Protein AF-A0A1V2YC04-F1 (afdb_monomer_lite)

Structure (mmCIF, N/CA/C/O backbone):
data_AF-A0A1V2YC04-F1
#
_entry.id   AF-A0A1V2YC04-F1
#
loop_
_atom_site.group_PDB
_atom_site.id
_atom_site.type_symbol
_atom_site.label_atom_id
_atom_site.label_alt_id
_atom_site.label_comp_id
_atom_site.label_asym_id
_atom_site.label_entity_id
_atom_site.label_seq_id
_atom_site.pdbx_PDB_ins_code
_atom_site.Cartn_x
_atom_site.Cartn_y
_atom_site.Cartn_z
_atom_site.occupancy
_atom_site.B_iso_or_equiv
_atom_site.auth_seq_id
_atom_site.auth_comp_id
_atom_site.auth_asym_id
_atom_site.auth_atom_id
_atom_site.pdbx_PDB_model_num
ATOM 1 N N . MET A 1 1 ? 0.145 -40.965 -1.340 1.00 55.66 1 MET A N 1
ATOM 2 C CA . MET A 1 1 ? -0.036 -39.498 -1.370 1.00 55.66 1 MET A CA 1
ATOM 3 C C . MET A 1 1 ? 1.086 -38.921 -0.520 1.00 55.66 1 MET A C 1
ATOM 5 O O . MET A 1 1 ? 1.312 -39.479 0.546 1.00 55.66 1 MET A O 1
ATOM 9 N N . VAL A 1 2 ? 1.852 -37.941 -1.012 1.00 65.31 2 VAL A N 1
ATOM 10 C CA . VAL A 1 2 ? 2.892 -37.277 -0.198 1.00 65.31 2 VAL A CA 1
ATOM 11 C C . VAL A 1 2 ? 2.203 -36.637 1.008 1.00 65.31 2 VAL A C 1
ATOM 13 O O . VAL A 1 2 ? 1.146 -36.032 0.836 1.00 65.31 2 VAL A O 1
ATOM 16 N N . ASP A 1 3 ? 2.750 -36.817 2.209 1.00 76.38 3 ASP A N 1
ATOM 17 C CA . ASP A 1 3 ? 2.225 -36.156 3.403 1.00 76.38 3 ASP A CA 1
ATOM 18 C C . ASP A 1 3 ? 2.564 -34.665 3.331 1.00 76.38 3 ASP A C 1
ATOM 20 O O . ASP A 1 3 ? 3.720 -34.275 3.484 1.00 76.38 3 ASP A O 1
ATOM 24 N N . LEU A 1 4 ? 1.555 -33.846 3.029 1.00 78.25 4 LEU A N 1
ATOM 25 C CA . LEU A 1 4 ? 1.699 -32.400 2.870 1.00 78.25 4 LEU A CA 1
ATOM 26 C C . LEU A 1 4 ? 1.813 -31.662 4.210 1.00 78.25 4 LEU A C 1
ATOM 28 O O . LEU A 1 4 ? 2.026 -30.456 4.189 1.00 78.25 4 LEU A O 1
ATOM 32 N N . ARG A 1 5 ? 1.652 -32.342 5.360 1.00 80.94 5 ARG A N 1
ATOM 33 C CA . ARG A 1 5 ? 1.523 -31.712 6.691 1.00 80.94 5 ARG A CA 1
ATOM 34 C C . ARG A 1 5 ? 0.398 -30.664 6.776 1.00 80.94 5 ARG A C 1
ATOM 36 O O . ARG A 1 5 ? 0.350 -29.866 7.705 1.00 80.94 5 ARG A O 1
ATOM 43 N N . ILE A 1 6 ? -0.532 -30.686 5.819 1.00 81.81 6 ILE A N 1
ATOM 44 C CA . ILE A 1 6 ? -1.725 -29.841 5.782 1.00 81.81 6 ILE A CA 1
ATOM 45 C C . ILE A 1 6 ? -2.881 -30.628 6.399 1.00 81.81 6 ILE A C 1
ATOM 47 O O . ILE A 1 6 ? -3.166 -31.756 5.988 1.00 81.81 6 ILE A O 1
ATOM 51 N N . ASP A 1 7 ? -3.569 -30.019 7.363 1.00 84.75 7 ASP A N 1
ATOM 52 C CA . ASP A 1 7 ? -4.733 -30.612 8.022 1.00 84.75 7 ASP A CA 1
ATOM 53 C C . ASP A 1 7 ? -5.815 -31.023 6.999 1.00 84.75 7 ASP A C 1
ATOM 55 O O . ASP A 1 7 ? -6.117 -30.303 6.040 1.00 84.75 7 ASP A O 1
ATOM 59 N N . LYS A 1 8 ? -6.442 -32.184 7.231 1.00 86.75 8 LYS A N 1
ATOM 60 C CA . LYS A 1 8 ? -7.523 -32.738 6.402 1.00 86.75 8 LYS A CA 1
ATOM 61 C C . LYS A 1 8 ? -8.682 -31.761 6.199 1.00 86.75 8 LYS A C 1
ATOM 63 O O . LYS A 1 8 ? -9.348 -31.864 5.167 1.00 86.75 8 LYS A O 1
ATOM 68 N N . LYS A 1 9 ? -8.914 -30.810 7.115 1.00 88.62 9 LYS A N 1
ATOM 69 C CA . LYS A 1 9 ? -9.937 -29.762 6.942 1.00 88.62 9 LYS A CA 1
ATOM 70 C C . LYS A 1 9 ? -9.739 -28.920 5.673 1.00 88.62 9 LYS A C 1
ATOM 72 O O . LYS A 1 9 ? -10.716 -28.426 5.124 1.00 88.62 9 LYS A O 1
ATOM 77 N N . TYR A 1 10 ? -8.518 -28.839 5.133 1.00 87.56 10 TYR A N 1
ATOM 78 C CA . TYR A 1 10 ? -8.212 -28.109 3.894 1.00 87.56 10 TYR A CA 1
ATOM 79 C C . TYR A 1 10 ? -8.147 -28.994 2.640 1.00 87.56 10 TYR A C 1
ATOM 81 O O . TYR A 1 10 ? -7.685 -28.556 1.584 1.00 87.56 10 TYR A O 1
ATOM 89 N N . LYS A 1 11 ? -8.635 -30.241 2.708 1.00 86.62 11 LYS A N 1
ATOM 90 C CA . LYS A 1 11 ? -8.624 -31.179 1.571 1.00 86.62 11 LYS A CA 1
ATOM 91 C C . LYS A 1 11 ? -9.295 -30.612 0.314 1.00 86.62 11 LYS A C 1
ATOM 93 O O . LYS A 1 11 ? -8.839 -30.903 -0.792 1.00 86.62 11 LYS A O 1
ATOM 98 N N . ASN A 1 12 ? -10.337 -29.793 0.464 1.00 85.06 12 ASN A N 1
ATOM 99 C CA . ASN A 1 12 ? -11.019 -29.158 -0.669 1.00 85.06 12 ASN A CA 1
ATOM 100 C C . ASN A 1 12 ? -10.080 -28.232 -1.456 1.00 85.06 12 ASN A C 1
ATOM 102 O O . ASN A 1 12 ? -10.024 -28.331 -2.679 1.00 85.06 12 ASN A O 1
ATOM 106 N N . VAL A 1 13 ? -9.275 -27.423 -0.762 1.00 81.00 13 VAL A N 1
ATOM 107 C CA . VAL A 1 13 ? -8.291 -26.509 -1.368 1.00 81.00 13 VAL A CA 1
ATOM 108 C C . VAL A 1 13 ? -7.218 -27.297 -2.121 1.00 81.00 13 VAL A C 1
ATOM 110 O O . VAL A 1 13 ? -6.909 -27.002 -3.272 1.00 81.00 13 VAL A O 1
ATOM 113 N N . ILE A 1 14 ? -6.701 -28.370 -1.512 1.00 87.31 14 ILE A N 1
ATOM 114 C CA . ILE A 1 14 ? -5.711 -29.252 -2.151 1.00 87.31 14 ILE A CA 1
ATOM 115 C C . ILE A 1 14 ? -6.293 -29.896 -3.416 1.00 87.31 14 ILE A C 1
ATOM 117 O O . ILE A 1 14 ? -5.623 -29.961 -4.444 1.00 87.31 14 ILE A O 1
ATOM 121 N N . THR A 1 15 ? -7.550 -30.347 -3.356 1.00 87.19 15 THR A N 1
ATOM 122 C CA . THR A 1 15 ? -8.226 -31.009 -4.482 1.00 87.19 15 THR A CA 1
ATOM 123 C C . THR A 1 15 ? -8.457 -30.039 -5.643 1.00 87.19 15 THR A C 1
ATOM 125 O O . THR A 1 15 ? -8.222 -30.403 -6.793 1.00 87.19 15 THR A O 1
ATOM 128 N N . GLN A 1 16 ? -8.839 -28.790 -5.358 1.00 87.06 16 GLN A N 1
ATOM 129 C CA . GLN A 1 16 ? -8.977 -27.737 -6.375 1.00 87.06 16 GLN A CA 1
ATOM 130 C C . GLN A 1 16 ? -7.650 -27.431 -7.088 1.00 87.06 16 GLN A C 1
ATOM 132 O O . GLN A 1 16 ? -7.645 -27.099 -8.271 1.00 87.06 16 GLN A O 1
ATOM 137 N N . HIS A 1 17 ? -6.519 -27.594 -6.397 1.00 85.56 17 HIS A N 1
ATOM 138 C CA . HIS A 1 17 ? -5.181 -27.339 -6.932 1.00 85.56 17 HIS A CA 1
ATOM 139 C C . HIS A 1 17 ? -4.365 -28.621 -7.161 1.00 85.56 17 HIS A C 1
ATOM 141 O O . HIS A 1 17 ? -3.133 -28.603 -7.113 1.00 85.56 17 HIS A O 1
ATOM 147 N N . ILE A 1 18 ? -5.028 -29.744 -7.456 1.00 84.94 18 ILE A N 1
ATOM 148 C CA . ILE A 1 18 ? -4.365 -31.052 -7.557 1.00 84.94 18 ILE A CA 1
ATOM 149 C C . ILE A 1 18 ? -3.261 -31.093 -8.624 1.00 84.94 18 ILE A C 1
ATOM 151 O O . ILE A 1 18 ? -2.251 -31.761 -8.437 1.00 84.94 18 ILE A O 1
ATOM 155 N N . ASN A 1 19 ? -3.386 -30.314 -9.704 1.00 77.44 19 ASN A N 1
ATOM 156 C CA . ASN A 1 19 ? -2.359 -30.214 -10.748 1.00 77.44 19 ASN A CA 1
ATOM 157 C C . ASN A 1 19 ? -1.044 -29.599 -10.234 1.00 77.44 19 ASN A C 1
ATOM 159 O O . ASN A 1 19 ? 0.038 -29.942 -10.714 1.00 77.44 19 ASN A O 1
ATOM 163 N N . PHE A 1 20 ? -1.120 -28.697 -9.251 1.00 84.81 20 PHE A N 1
ATOM 164 C CA . PHE A 1 20 ? 0.062 -28.158 -8.586 1.00 84.81 20 PHE A CA 1
ATOM 165 C C . PHE A 1 20 ? 0.713 -29.237 -7.712 1.00 84.81 20 PHE A C 1
ATOM 167 O O . PHE A 1 20 ? 1.879 -29.578 -7.921 1.00 84.81 20 PHE A O 1
ATOM 174 N N . PHE A 1 21 ? -0.067 -29.838 -6.807 1.00 84.69 21 PHE A N 1
ATOM 175 C CA . PHE A 1 21 ? 0.402 -30.867 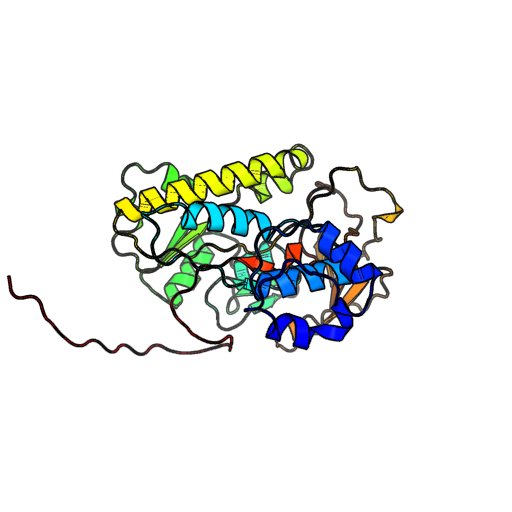-5.869 1.00 84.69 21 PHE A CA 1
ATOM 176 C C . PHE A 1 21 ? 0.676 -32.234 -6.519 1.00 84.69 21 PHE A C 1
ATOM 178 O O . PHE A 1 21 ? 1.183 -33.136 -5.863 1.00 84.69 21 PHE A O 1
ATOM 185 N N . GLY A 1 22 ? 0.370 -32.407 -7.805 1.00 81.75 22 GLY A N 1
ATOM 186 C CA . GLY A 1 22 ? 0.752 -33.576 -8.596 1.00 81.75 22 GLY A CA 1
ATOM 187 C C . GLY A 1 22 ? 2.188 -33.518 -9.129 1.00 81.75 22 GLY A C 1
ATOM 188 O O . GLY A 1 22 ? 2.691 -34.519 -9.632 1.00 81.75 22 GLY A O 1
ATOM 189 N N . THR A 1 23 ? 2.868 -32.369 -9.025 1.00 85.81 23 THR A N 1
ATOM 190 C CA . THR A 1 23 ? 4.219 -32.164 -9.575 1.00 85.81 23 THR A CA 1
ATOM 191 C C . THR A 1 23 ? 5.277 -32.177 -8.467 1.00 85.81 23 THR A C 1
ATOM 193 O O . THR A 1 23 ? 5.282 -31.300 -7.607 1.00 85.81 23 THR A O 1
ATOM 196 N N . LYS A 1 24 ? 6.229 -33.123 -8.509 1.00 86.44 24 LYS A N 1
ATOM 197 C CA . LYS A 1 24 ? 7.249 -33.305 -7.453 1.00 86.44 24 LYS A CA 1
ATOM 198 C C . LYS A 1 24 ? 8.113 -32.057 -7.199 1.00 86.44 24 LYS A C 1
ATOM 200 O O . LYS A 1 24 ? 8.325 -31.714 -6.041 1.00 86.44 24 LYS A O 1
ATOM 205 N N . ASP A 1 25 ? 8.562 -31.371 -8.254 1.00 81.62 25 ASP A N 1
ATOM 206 C CA . ASP A 1 25 ? 9.350 -30.125 -8.152 1.00 81.62 25 ASP A CA 1
ATOM 207 C C . ASP A 1 25 ? 8.577 -29.013 -7.423 1.00 81.62 25 ASP A C 1
ATOM 209 O O . ASP A 1 25 ? 9.092 -28.381 -6.504 1.00 81.62 25 ASP A O 1
ATOM 213 N N . ARG A 1 26 ? 7.295 -28.831 -7.764 1.00 81.31 26 ARG A N 1
ATOM 214 C CA . ARG A 1 26 ? 6.432 -27.827 -7.128 1.00 81.31 26 ARG A CA 1
ATOM 215 C C . ARG A 1 26 ? 6.188 -28.135 -5.656 1.00 81.31 26 ARG A C 1
ATOM 217 O O . ARG A 1 26 ? 6.228 -27.226 -4.840 1.00 81.31 26 ARG A O 1
ATOM 224 N N . ILE A 1 27 ? 5.992 -29.407 -5.307 1.00 87.88 27 ILE A N 1
ATOM 225 C CA . ILE A 1 27 ? 5.858 -29.833 -3.907 1.00 87.88 27 ILE A CA 1
ATOM 226 C C . ILE A 1 27 ? 7.146 -29.553 -3.123 1.00 87.88 27 ILE A C 1
ATOM 228 O O . ILE A 1 27 ? 7.075 -29.048 -2.009 1.00 87.88 27 ILE A O 1
ATOM 232 N N . GLN A 1 28 ? 8.320 -29.848 -3.692 1.00 83.06 28 GLN A N 1
ATOM 233 C CA . GLN A 1 28 ? 9.601 -29.562 -3.037 1.00 83.06 28 GLN A CA 1
ATOM 234 C C . GLN A 1 28 ? 9.785 -28.065 -2.787 1.00 83.06 28 GLN A C 1
ATOM 236 O O . GLN A 1 28 ? 10.110 -27.674 -1.671 1.00 83.06 28 GLN A O 1
ATOM 241 N N . LYS A 1 29 ? 9.509 -27.230 -3.793 1.00 72.69 29 LYS A N 1
ATOM 242 C CA . LYS A 1 29 ? 9.542 -25.769 -3.651 1.00 72.69 29 LYS A CA 1
ATOM 243 C C . LYS A 1 29 ? 8.510 -25.259 -2.646 1.00 72.69 29 LYS A C 1
ATOM 245 O O . LYS A 1 29 ? 8.806 -24.333 -1.910 1.00 72.69 29 LYS A O 1
ATOM 250 N N . PHE A 1 30 ? 7.331 -25.877 -2.583 1.00 79.38 30 PHE A N 1
ATOM 251 C CA . PHE A 1 30 ? 6.288 -25.521 -1.618 1.00 79.38 30 PHE A CA 1
ATOM 252 C C . PHE A 1 30 ? 6.714 -25.845 -0.185 1.00 79.38 30 PHE A C 1
ATOM 254 O O . PHE A 1 30 ? 6.512 -25.032 0.707 1.00 79.38 30 PHE A O 1
ATOM 261 N N . PHE A 1 31 ? 7.357 -26.994 0.043 1.00 82.19 31 PHE A N 1
ATOM 262 C CA . PHE A 1 31 ? 7.936 -27.312 1.351 1.00 82.19 31 PHE A CA 1
ATOM 263 C C . PHE A 1 31 ? 9.113 -26.412 1.718 1.00 82.19 31 PHE A C 1
ATOM 265 O O . PHE A 1 31 ? 9.274 -26.095 2.890 1.00 82.19 31 PHE A O 1
ATOM 272 N N . ALA A 1 32 ? 9.900 -25.970 0.734 1.00 75.75 32 ALA A N 1
ATOM 273 C CA . ALA A 1 32 ? 10.983 -25.013 0.947 1.00 75.75 32 ALA A CA 1
ATOM 274 C C . ALA A 1 32 ? 10.490 -23.614 1.368 1.00 75.75 32 ALA A C 1
ATOM 276 O O . ALA A 1 32 ? 11.311 -22.779 1.726 1.00 75.75 32 ALA A O 1
ATOM 277 N N . LEU A 1 33 ? 9.173 -23.355 1.340 1.00 62.72 33 LEU A N 1
ATOM 278 C CA . LEU A 1 33 ? 8.581 -22.156 1.942 1.00 62.72 33 LEU A CA 1
ATOM 279 C C . LEU A 1 33 ? 8.452 -22.248 3.471 1.00 62.72 33 LEU A C 1
ATOM 281 O O . LEU A 1 33 ? 8.088 -21.253 4.084 1.00 62.72 33 LEU A O 1
ATOM 285 N N . GLU A 1 34 ? 8.682 -23.427 4.064 1.00 68.69 34 GLU A N 1
ATOM 286 C CA . GLU A 1 34 ? 8.678 -23.656 5.519 1.00 68.69 34 GLU A CA 1
ATOM 287 C C . GLU A 1 34 ? 7.397 -23.167 6.229 1.00 68.69 34 GLU A C 1
ATOM 289 O O . GLU A 1 34 ? 7.425 -22.697 7.359 1.00 68.69 34 GLU A O 1
ATOM 294 N N . ILE A 1 35 ? 6.237 -23.299 5.572 1.00 66.50 35 ILE A N 1
ATOM 295 C CA . ILE A 1 35 ? 4.941 -22.911 6.150 1.00 66.50 35 ILE A CA 1
ATOM 296 C C . ILE A 1 35 ? 4.593 -23.834 7.328 1.00 66.50 35 ILE A C 1
ATOM 298 O O . ILE A 1 35 ? 4.326 -25.023 7.135 1.00 66.50 35 ILE A O 1
ATOM 302 N N . GLU A 1 36 ? 4.537 -23.276 8.538 1.00 58.59 36 GLU A N 1
ATOM 303 C CA . GLU A 1 36 ? 4.256 -24.032 9.769 1.00 58.59 36 GLU A CA 1
ATOM 304 C C . GLU A 1 36 ? 2.754 -24.124 10.104 1.00 58.59 36 GLU A C 1
ATOM 306 O O . GLU A 1 36 ? 2.297 -25.111 10.690 1.00 58.59 36 GLU A O 1
ATOM 311 N N . HIS A 1 37 ? 1.952 -23.130 9.697 1.00 67.69 37 HIS A N 1
ATOM 312 C CA . HIS A 1 37 ? 0.541 -23.005 10.088 1.00 67.69 37 HIS A CA 1
ATOM 313 C C . HIS A 1 37 ? -0.401 -22.801 8.902 1.00 67.69 37 HIS A C 1
ATOM 315 O O . HIS A 1 37 ? -0.638 -21.689 8.445 1.00 67.69 37 HIS A O 1
ATOM 321 N N . PHE A 1 38 ? -1.010 -23.882 8.418 1.00 72.50 38 PHE A N 1
ATOM 322 C CA . PHE A 1 38 ? -1.870 -23.816 7.239 1.00 72.50 38 PHE A CA 1
ATOM 323 C C . PHE A 1 38 ? -3.283 -23.284 7.515 1.00 72.50 38 PHE A C 1
ATOM 325 O O . PHE A 1 38 ? -3.991 -23.733 8.422 1.00 72.50 38 PHE A O 1
ATOM 332 N N . TYR A 1 39 ? -3.736 -22.421 6.609 1.00 74.50 39 TYR A N 1
ATOM 333 C CA . TYR A 1 39 ? -5.140 -22.112 6.349 1.00 74.50 39 TYR A CA 1
ATOM 334 C C . TYR A 1 39 ? -5.370 -21.886 4.855 1.00 74.50 39 TYR A C 1
ATOM 336 O O . TYR A 1 39 ? -4.417 -21.782 4.084 1.00 74.50 39 TYR A O 1
ATOM 344 N N . GLU A 1 40 ? -6.633 -21.864 4.426 1.00 71.94 40 GLU A N 1
ATOM 345 C CA . GLU A 1 40 ? -7.002 -21.919 3.006 1.00 71.94 40 GLU A CA 1
ATOM 346 C C . GLU A 1 40 ? -6.270 -20.881 2.143 1.00 71.94 40 GLU A C 1
ATOM 348 O O . GLU A 1 40 ? -5.680 -21.242 1.122 1.00 71.94 40 GLU A O 1
ATOM 353 N N . ASN A 1 41 ? -6.253 -19.616 2.565 1.00 61.47 41 ASN A N 1
ATOM 354 C CA . ASN A 1 41 ? -5.587 -18.565 1.800 1.00 61.47 41 ASN A CA 1
ATOM 355 C C . ASN A 1 41 ? -4.064 -18.726 1.814 1.00 61.47 41 ASN A C 1
ATOM 357 O O . ASN A 1 41 ? -3.450 -18.583 0.763 1.00 61.47 41 ASN A O 1
ATOM 361 N N . LEU A 1 42 ? -3.450 -19.116 2.936 1.00 64.81 42 LEU A N 1
ATOM 362 C CA . LEU A 1 42 ? -2.002 -19.338 2.984 1.00 64.81 42 LEU A CA 1
ATOM 363 C C . LEU A 1 42 ? -1.553 -20.511 2.101 1.00 64.81 42 LEU A C 1
ATOM 365 O O . LEU A 1 42 ? -0.502 -20.436 1.472 1.00 64.81 42 LEU A O 1
ATOM 369 N N . ILE A 1 43 ? -2.365 -21.565 1.973 1.00 74.31 43 ILE A N 1
ATOM 370 C CA . ILE A 1 43 ? -2.089 -22.662 1.031 1.00 74.31 43 ILE A CA 1
ATOM 371 C C . ILE A 1 43 ? -2.080 -22.128 -0.406 1.00 74.31 43 ILE A C 1
ATOM 373 O O . ILE A 1 43 ? -1.153 -22.412 -1.163 1.00 74.31 43 ILE A O 1
ATOM 377 N N . LYS A 1 44 ? -3.082 -21.323 -0.783 1.00 74.56 44 LYS A N 1
ATOM 378 C CA . LYS A 1 44 ? -3.155 -20.697 -2.114 1.00 74.56 44 LYS A CA 1
ATOM 379 C C . LYS A 1 44 ? -1.977 -19.752 -2.354 1.00 74.56 44 LYS A C 1
ATOM 381 O O . LYS A 1 44 ? -1.403 -19.769 -3.439 1.00 74.56 44 LYS A O 1
ATOM 386 N N . ILE A 1 45 ? -1.576 -18.988 -1.342 1.00 58.09 45 ILE A N 1
ATOM 387 C CA . ILE A 1 45 ? -0.415 -18.096 -1.404 1.00 58.09 45 ILE A CA 1
ATOM 388 C C . ILE A 1 45 ? 0.864 -18.899 -1.608 1.00 58.09 45 ILE A C 1
ATOM 390 O O . ILE A 1 45 ? 1.589 -18.610 -2.549 1.00 58.09 45 ILE A O 1
ATOM 394 N N . GLY A 1 46 ? 1.103 -19.960 -0.833 1.00 60.47 46 GLY A N 1
ATOM 395 C CA . GLY A 1 46 ? 2.277 -20.813 -1.022 1.00 60.47 46 GLY A CA 1
ATOM 396 C C . GLY A 1 46 ? 2.326 -21.459 -2.413 1.00 60.47 46 GLY A C 1
ATOM 397 O O . GLY A 1 46 ? 3.383 -21.516 -3.039 1.00 60.47 46 GLY A O 1
ATOM 398 N N . ILE A 1 47 ? 1.175 -21.886 -2.951 1.00 71.56 47 ILE A N 1
ATOM 399 C CA . ILE A 1 47 ? 1.066 -22.420 -4.319 1.00 71.56 47 ILE A CA 1
ATOM 400 C C . ILE A 1 47 ? 1.518 -21.359 -5.321 1.00 71.56 47 ILE A C 1
ATOM 402 O O . ILE A 1 47 ? 2.343 -21.621 -6.197 1.00 71.56 47 ILE A O 1
ATOM 406 N N . MET A 1 48 ? 0.986 -20.150 -5.171 1.00 57.78 48 MET A N 1
ATOM 407 C CA . MET A 1 48 ? 1.283 -19.031 -6.047 1.00 57.78 48 MET A CA 1
ATOM 408 C C . MET A 1 48 ? 2.746 -18.572 -5.909 1.00 57.78 48 MET A C 1
ATOM 410 O O . MET A 1 48 ? 3.385 -18.330 -6.930 1.00 57.78 48 MET A O 1
ATOM 414 N N . SER A 1 49 ? 3.324 -18.556 -4.704 1.00 52.19 49 SER A N 1
ATOM 415 C CA . SER A 1 49 ? 4.742 -18.249 -4.454 1.00 52.19 49 SER A CA 1
ATOM 416 C C . SER A 1 49 ? 5.674 -19.203 -5.201 1.00 52.19 49 SER A C 1
ATOM 418 O O . SER A 1 49 ? 6.629 -18.772 -5.847 1.00 52.19 49 SER A O 1
ATOM 420 N N . VAL A 1 50 ? 5.356 -20.500 -5.213 1.00 59.12 50 VAL A N 1
ATOM 421 C CA . VAL A 1 50 ? 6.116 -21.496 -5.981 1.00 59.12 50 VAL A CA 1
ATOM 422 C C . VAL A 1 50 ? 5.955 -21.311 -7.486 1.00 59.12 50 VAL A C 1
ATOM 424 O O . VAL A 1 50 ? 6.938 -21.417 -8.218 1.00 59.12 50 VAL A O 1
ATOM 427 N N . ILE A 1 51 ? 4.735 -21.049 -7.967 1.00 59.56 51 ILE A N 1
ATOM 428 C CA . ILE A 1 51 ? 4.476 -20.815 -9.399 1.00 59.56 51 ILE A CA 1
ATOM 429 C C . ILE A 1 51 ? 5.252 -19.591 -9.888 1.00 59.56 51 ILE A C 1
ATOM 431 O O . ILE A 1 51 ? 5.832 -19.622 -10.972 1.00 59.56 51 ILE A O 1
ATOM 435 N N . CYS A 1 52 ? 5.286 -18.538 -9.079 1.00 46.41 52 CYS A N 1
ATOM 436 C CA . CYS A 1 52 ? 5.943 -17.280 -9.400 1.00 46.41 52 CYS A CA 1
ATOM 437 C C . CYS A 1 52 ? 7.449 -17.275 -9.062 1.00 46.41 52 CYS A C 1
ATOM 439 O O . CYS A 1 52 ? 8.116 -16.276 -9.321 1.00 46.41 52 CYS A O 1
ATOM 441 N N . ASN A 1 53 ? 7.990 -18.376 -8.520 1.00 50.16 53 ASN A N 1
ATOM 442 C CA . ASN A 1 53 ? 9.386 -18.530 -8.094 1.00 50.16 53 ASN A CA 1
ATOM 443 C C . ASN A 1 53 ? 9.860 -17.419 -7.137 1.00 50.16 53 ASN A C 1
ATOM 445 O O . ASN A 1 53 ? 10.916 -16.816 -7.327 1.00 50.16 53 ASN A O 1
ATOM 449 N N . VAL A 1 54 ? 9.049 -17.129 -6.122 1.00 43.12 54 VAL A N 1
ATOM 450 C CA . VAL A 1 54 ? 9.273 -16.030 -5.181 1.00 43.12 54 VAL A CA 1
ATOM 451 C C . VAL A 1 54 ? 9.285 -16.538 -3.740 1.00 43.12 54 VAL A C 1
ATOM 453 O O . VAL A 1 54 ? 8.377 -17.252 -3.326 1.00 43.12 54 VAL A O 1
ATOM 456 N N . ALA A 1 55 ? 10.305 -16.132 -2.979 1.00 42.66 55 ALA A N 1
ATOM 457 C CA . ALA A 1 55 ? 10.612 -16.623 -1.633 1.00 42.66 55 ALA A CA 1
ATOM 458 C C . ALA A 1 55 ? 10.318 -15.591 -0.520 1.00 42.66 55 ALA A C 1
ATOM 460 O O . ALA A 1 55 ? 11.136 -15.436 0.372 1.00 42.66 55 ALA A O 1
ATOM 461 N N . ASN A 1 56 ? 9.145 -14.940 -0.562 1.00 38.06 56 ASN A N 1
ATOM 462 C CA . ASN A 1 56 ? 8.517 -14.161 0.536 1.00 38.06 56 ASN A CA 1
ATOM 463 C C . ASN A 1 56 ? 8.814 -12.652 0.692 1.00 38.06 56 ASN A C 1
ATOM 465 O O . ASN A 1 56 ? 9.696 -12.114 0.031 1.00 38.06 56 ASN A O 1
ATOM 469 N N . THR A 1 57 ? 7.986 -12.038 1.563 1.00 41.47 57 THR A N 1
ATOM 470 C CA . THR A 1 57 ? 7.961 -10.692 2.193 1.00 41.47 57 THR A CA 1
ATOM 471 C C . THR A 1 57 ? 6.971 -9.650 1.671 1.00 41.47 57 THR A C 1
ATOM 473 O O . THR A 1 57 ? 7.312 -8.848 0.820 1.00 41.47 57 THR A O 1
ATOM 476 N N . SER A 1 58 ? 5.767 -9.634 2.252 1.00 46.19 58 SER A N 1
ATOM 477 C CA . SER A 1 58 ? 4.926 -8.473 2.650 1.00 46.19 58 SER A CA 1
ATOM 478 C C . SER A 1 58 ? 3.697 -8.956 3.421 1.00 46.19 58 SER A C 1
ATOM 480 O O . SER A 1 58 ? 3.246 -8.328 4.377 1.00 46.19 58 SER A O 1
ATOM 482 N N . PHE A 1 59 ? 3.222 -10.147 3.062 1.00 58.69 59 PHE A N 1
ATOM 483 C CA . PHE A 1 59 ? 2.222 -10.900 3.804 1.00 58.69 59 PHE A CA 1
ATOM 484 C C . PHE A 1 59 ? 2.670 -11.216 5.241 1.00 58.69 59 PHE A C 1
ATOM 486 O O . PHE A 1 59 ? 1.857 -11.254 6.156 1.00 58.69 59 PHE A O 1
ATOM 493 N N . GLU A 1 60 ? 3.975 -11.392 5.442 1.00 63.66 60 GLU A N 1
ATOM 494 C CA . GLU A 1 60 ? 4.638 -11.811 6.675 1.00 63.66 60 GLU A CA 1
ATOM 495 C C . GLU A 1 60 ? 4.601 -10.725 7.746 1.00 63.66 60 GLU A C 1
ATOM 497 O O . GLU A 1 60 ? 4.407 -11.045 8.911 1.00 63.66 60 GLU A O 1
ATOM 502 N N . VAL A 1 61 ? 4.728 -9.444 7.376 1.00 72.25 61 VAL A N 1
ATOM 503 C CA . VAL A 1 61 ? 4.630 -8.340 8.350 1.00 72.25 61 VAL A CA 1
ATOM 504 C C . VAL A 1 61 ? 3.214 -8.282 8.920 1.00 72.25 61 VAL A C 1
ATOM 506 O O . VAL A 1 61 ? 3.026 -8.207 10.133 1.00 72.25 61 VAL A O 1
ATOM 509 N N . GLY A 1 62 ? 2.213 -8.388 8.039 1.00 73.31 62 GLY A N 1
ATOM 510 C CA . GLY A 1 62 ? 0.818 -8.513 8.448 1.00 73.31 62 GLY A CA 1
ATOM 511 C C . GLY A 1 62 ? 0.578 -9.776 9.277 1.00 73.31 62 GLY A C 1
ATOM 512 O O . GLY A 1 62 ? -0.072 -9.696 10.314 1.00 73.31 62 GLY A O 1
ATOM 513 N N . MET A 1 63 ? 1.131 -10.920 8.858 1.00 74.00 63 MET A N 1
ATOM 514 C CA . MET A 1 63 ? 0.985 -12.203 9.554 1.00 74.00 63 MET A CA 1
ATOM 515 C C . MET A 1 63 ? 1.572 -12.158 10.961 1.00 74.00 63 MET A C 1
ATOM 517 O O . MET A 1 63 ? 0.913 -12.572 11.904 1.00 74.00 63 MET A O 1
ATOM 521 N N . ALA A 1 64 ? 2.767 -11.595 11.121 1.00 74.88 64 ALA A N 1
ATOM 522 C CA . ALA A 1 64 ? 3.419 -11.466 12.416 1.00 74.88 64 ALA A CA 1
ATOM 523 C C . ALA A 1 64 ? 2.610 -10.569 13.365 1.00 74.88 64 ALA A C 1
ATOM 525 O O . ALA A 1 64 ? 2.409 -10.918 14.528 1.00 74.88 64 ALA A O 1
ATOM 526 N N . LEU A 1 65 ? 2.074 -9.443 12.870 1.00 78.69 65 LEU A N 1
ATOM 527 C CA . LEU A 1 65 ? 1.147 -8.622 13.654 1.00 78.69 65 LEU A CA 1
ATOM 528 C C . LEU A 1 65 ? -0.130 -9.399 14.009 1.00 78.69 65 LEU A C 1
ATOM 530 O O . LEU A 1 65 ? -0.615 -9.303 15.132 1.00 78.69 65 LEU A O 1
ATOM 534 N N . PHE A 1 66 ? -0.674 -10.174 13.074 1.00 80.25 66 PHE A N 1
ATOM 535 C CA . PHE A 1 66 ? -1.868 -10.985 13.292 1.00 80.25 66 PHE A CA 1
ATOM 536 C C . PHE A 1 66 ? -1.660 -12.085 14.335 1.00 80.25 66 PHE A C 1
ATOM 538 O O . PHE A 1 66 ? -2.498 -12.242 15.218 1.00 80.25 66 PHE A O 1
ATOM 545 N N . GLU A 1 67 ? -0.551 -12.818 14.277 1.00 79.44 67 GLU A N 1
ATOM 546 C CA . GLU A 1 67 ? -0.171 -13.817 15.280 1.00 79.44 67 GLU A CA 1
ATOM 547 C C . GLU A 1 67 ? 0.014 -13.169 16.654 1.00 79.44 67 GLU A C 1
ATOM 549 O O . GLU A 1 67 ? -0.500 -13.676 17.653 1.00 79.44 67 GLU A O 1
ATOM 554 N N . MET A 1 68 ? 0.662 -12.000 16.698 1.00 80.94 68 MET A N 1
ATOM 555 C CA . MET A 1 68 ? 0.822 -11.217 17.922 1.00 80.94 68 MET A CA 1
ATOM 556 C C . MET A 1 68 ? -0.527 -10.781 18.513 1.00 80.94 68 MET A C 1
ATOM 558 O O . MET A 1 68 ? -0.713 -10.848 19.727 1.00 80.94 68 MET A O 1
ATOM 562 N N . LEU A 1 69 ? -1.474 -10.352 17.672 1.00 82.38 69 LEU A N 1
ATOM 563 C CA . LEU A 1 69 ? -2.825 -9.973 18.093 1.00 82.38 69 LEU A CA 1
ATOM 564 C C . LEU A 1 69 ? -3.648 -11.190 18.527 1.00 82.38 69 LEU A C 1
ATOM 566 O O . LEU A 1 69 ? -4.314 -11.122 19.551 1.00 82.38 69 LEU A O 1
ATOM 570 N N . GLN A 1 70 ? -3.593 -12.308 17.801 1.00 82.25 70 GLN A N 1
ATOM 571 C CA . GLN A 1 70 ? -4.294 -13.539 18.182 1.00 82.25 70 GLN A CA 1
ATOM 572 C C . GLN A 1 70 ? -3.813 -14.104 19.521 1.00 82.25 70 GLN A C 1
ATOM 574 O O . GLN A 1 70 ? -4.606 -14.685 20.259 1.00 82.25 70 GLN A O 1
ATOM 579 N N . ALA A 1 71 ? -2.523 -13.958 19.827 1.00 82.75 71 ALA A N 1
ATOM 580 C CA . ALA A 1 71 ? -1.951 -14.403 21.092 1.00 82.75 71 ALA A CA 1
ATOM 581 C C . ALA A 1 71 ? -2.328 -13.498 22.283 1.00 82.75 71 ALA A C 1
ATOM 583 O O . ALA A 1 71 ? -2.157 -13.903 23.433 1.00 82.75 71 ALA A O 1
ATOM 584 N N . ASP A 1 72 ? -2.827 -12.282 22.041 1.00 84.25 72 ASP A N 1
ATOM 585 C CA . ASP A 1 72 ? -3.263 -11.367 23.093 1.00 84.25 72 ASP A CA 1
ATOM 586 C C . ASP A 1 72 ? -4.721 -11.645 23.483 1.00 84.25 72 ASP A C 1
ATOM 588 O O . ASP A 1 72 ? -5.652 -11.347 22.740 1.00 84.25 72 ASP A O 1
ATOM 592 N N . GLU A 1 73 ? -4.942 -12.148 24.699 1.00 85.06 73 GLU A N 1
ATOM 593 C CA . GLU A 1 73 ? -6.277 -12.472 25.230 1.00 85.06 73 GLU A CA 1
ATOM 594 C C . GLU A 1 73 ? -7.257 -11.281 25.245 1.00 85.06 73 GLU A C 1
ATOM 596 O O . GLU A 1 73 ? -8.477 -11.466 25.329 1.00 85.06 73 GLU A O 1
ATOM 601 N N . LYS A 1 74 ? -6.753 -10.039 25.184 1.00 82.44 74 LYS A N 1
ATOM 602 C CA . LYS A 1 74 ? -7.586 -8.829 25.108 1.00 82.44 74 LYS A CA 1
ATOM 603 C C . LYS A 1 74 ? -8.087 -8.551 23.693 1.00 82.44 74 LYS A C 1
ATOM 605 O O . LYS A 1 74 ? -9.085 -7.844 23.542 1.00 82.44 74 LYS A O 1
ATOM 610 N N . CYS A 1 75 ? -7.422 -9.087 22.676 1.00 80.81 75 CYS A N 1
ATOM 611 C CA . CYS A 1 75 ? -7.808 -8.964 21.281 1.00 80.81 75 CYS A CA 1
ATOM 612 C C . CYS A 1 75 ? -8.794 -10.083 20.937 1.00 80.81 75 CYS A C 1
ATOM 614 O O . CYS A 1 75 ? -8.435 -11.224 20.660 1.00 80.81 75 CYS A O 1
ATOM 616 N N . LYS A 1 76 ? -10.083 -9.749 20.985 1.00 77.38 76 LYS A N 1
ATOM 617 C CA . LYS A 1 76 ? -11.158 -10.674 20.620 1.00 77.38 76 LYS A CA 1
ATOM 618 C C . LYS A 1 76 ? -11.437 -10.575 19.123 1.00 77.38 76 LYS A C 1
ATOM 620 O O . LYS A 1 76 ? -11.457 -9.476 18.586 1.00 77.38 76 LYS A O 1
ATOM 625 N N . GLU A 1 77 ? -11.723 -11.713 18.492 1.00 76.56 77 GLU A N 1
ATOM 626 C CA . GLU A 1 77 ? -12.159 -11.798 17.086 1.00 76.56 77 GLU A CA 1
ATOM 627 C C . GLU A 1 77 ? -11.157 -11.241 16.056 1.00 76.56 77 GLU A C 1
ATOM 629 O O . GLU A 1 77 ? -11.537 -10.512 15.144 1.00 76.56 77 GLU A O 1
ATOM 634 N N . VAL A 1 78 ? -9.880 -11.610 16.173 1.00 71.69 78 VAL A N 1
ATOM 635 C CA . VAL A 1 78 ? -8.849 -11.218 15.201 1.00 71.69 78 VAL A CA 1
ATOM 636 C C . VAL A 1 78 ? -9.011 -12.025 13.907 1.00 71.69 78 VAL A C 1
ATOM 638 O O . VAL A 1 78 ? -8.945 -13.255 13.938 1.00 71.69 78 VAL A O 1
ATOM 641 N N . ASN A 1 79 ? -9.190 -11.350 12.766 1.00 67.44 79 ASN A N 1
ATOM 642 C CA . ASN A 1 79 ? -9.292 -11.985 11.447 1.00 67.44 79 ASN A CA 1
ATOM 643 C C . ASN A 1 79 ? -8.167 -11.531 10.507 1.00 67.44 79 ASN A C 1
ATOM 645 O O . ASN A 1 79 ? -7.570 -10.476 10.696 1.00 67.44 79 ASN A O 1
ATOM 649 N N . PHE A 1 80 ? -7.899 -12.338 9.475 1.00 65.62 80 PHE A N 1
ATOM 650 C CA . PHE A 1 80 ? -6.862 -12.051 8.477 1.00 65.62 80 PHE A CA 1
ATOM 651 C C . PHE A 1 80 ? -7.303 -12.365 7.035 1.00 65.62 80 PHE A C 1
ATOM 653 O O . PHE A 1 80 ? -6.754 -13.264 6.384 1.00 65.62 80 PHE A O 1
ATOM 660 N N . PRO A 1 81 ? -8.346 -11.698 6.509 1.00 60.12 81 PRO A N 1
ATOM 661 C CA . PRO A 1 81 ? -8.634 -11.741 5.084 1.00 60.12 81 PRO A CA 1
ATOM 662 C C . PRO A 1 81 ? -7.476 -11.174 4.249 1.00 60.12 81 PRO A C 1
ATOM 664 O O . PRO A 1 81 ? -6.791 -10.221 4.621 1.00 60.12 81 PRO A O 1
ATOM 667 N N . SER A 1 82 ? -7.274 -11.772 3.077 1.00 60.50 82 SER A N 1
ATOM 668 C CA . SER A 1 82 ? -6.330 -11.280 2.076 1.00 60.50 82 SER A CA 1
ATOM 669 C C . SER A 1 82 ? -7.007 -10.256 1.172 1.00 60.50 82 SER A C 1
ATOM 671 O O . SER A 1 82 ? -8.066 -10.546 0.611 1.00 60.50 82 SER A O 1
ATOM 673 N N . MET A 1 83 ? -6.353 -9.124 0.940 1.00 61.62 83 MET A N 1
ATOM 674 C CA . MET A 1 83 ? -6.738 -8.152 -0.078 1.00 61.62 83 MET A CA 1
ATOM 675 C C . MET A 1 83 ? -5.667 -8.034 -1.161 1.00 61.62 83 MET A C 1
ATOM 677 O O . MET A 1 83 ? -4.512 -8.413 -0.973 1.00 61.62 83 MET A O 1
ATOM 681 N N . GLN A 1 84 ? -6.061 -7.477 -2.303 1.00 67.75 84 GLN A N 1
ATOM 682 C CA . GLN A 1 84 ? -5.181 -7.242 -3.440 1.00 67.75 84 GLN A CA 1
ATOM 683 C C . GLN A 1 84 ? -4.959 -5.737 -3.641 1.00 67.75 84 GLN A C 1
ATOM 685 O O . GLN A 1 84 ? -5.923 -4.982 -3.781 1.00 67.75 84 GLN A O 1
ATOM 690 N N . SER A 1 85 ? -3.700 -5.306 -3.713 1.00 74.56 85 SER A N 1
ATOM 691 C CA . SER A 1 85 ? -3.323 -3.936 -4.062 1.00 74.56 85 SER A CA 1
ATOM 692 C C . SER A 1 85 ? -3.604 -3.625 -5.538 1.00 74.56 85 SER A C 1
ATOM 694 O O . SER A 1 85 ? -3.767 -4.512 -6.387 1.00 74.56 85 SER A O 1
ATOM 696 N N . MET A 1 86 ? -3.687 -2.334 -5.867 1.00 80.75 86 MET A N 1
ATOM 697 C CA . MET A 1 86 ? -3.787 -1.899 -7.261 1.00 80.75 86 MET A CA 1
ATOM 698 C C . MET A 1 86 ? -2.429 -1.970 -7.959 1.00 80.75 86 MET A C 1
ATOM 700 O O . MET A 1 86 ? -1.395 -1.741 -7.343 1.00 80.75 86 MET A O 1
ATOM 704 N N . LEU A 1 87 ? -2.444 -2.228 -9.268 1.00 86.69 87 LEU A N 1
ATOM 705 C CA . LEU A 1 87 ? -1.248 -2.177 -10.107 1.00 86.69 87 LEU A CA 1
ATOM 706 C C . LEU A 1 87 ? -1.108 -0.813 -10.805 1.00 86.69 87 LEU A C 1
ATOM 708 O O . LEU A 1 87 ? -2.114 -0.277 -11.262 1.00 86.69 87 LEU A O 1
ATOM 712 N N . PRO A 1 88 ? 0.110 -0.265 -10.947 1.00 94.56 88 PRO A N 1
ATOM 713 C CA . PRO A 1 88 ? 1.320 -0.691 -10.243 1.00 94.56 88 PRO A CA 1
ATOM 714 C C . PRO A 1 88 ? 1.173 -0.519 -8.724 1.00 94.56 88 PRO A C 1
ATOM 716 O O . PRO A 1 88 ? 0.581 0.466 -8.276 1.00 94.56 88 PRO A O 1
ATOM 719 N N . SER A 1 89 ? 1.744 -1.449 -7.952 1.00 88.75 89 SER A N 1
ATOM 720 C CA . SER A 1 89 ? 1.727 -1.502 -6.473 1.00 88.75 89 SER A CA 1
ATOM 721 C C . SER A 1 89 ? 2.609 -0.411 -5.845 1.00 88.75 89 SER A C 1
ATOM 723 O O . SER A 1 89 ? 3.583 -0.636 -5.132 1.00 88.75 89 SER A O 1
ATOM 725 N N . SER A 1 90 ? 2.329 0.825 -6.230 1.00 91.25 90 SER A N 1
ATOM 726 C CA . SER A 1 90 ? 3.080 2.015 -5.865 1.00 91.25 90 SER A CA 1
ATOM 727 C C . SER A 1 90 ? 2.353 2.774 -4.771 1.00 91.25 90 SER A C 1
ATOM 729 O O . SER A 1 90 ? 1.128 2.871 -4.814 1.00 91.25 90 SER A O 1
ATOM 731 N N . THR A 1 91 ? 3.097 3.399 -3.864 1.00 88.19 91 THR A N 1
ATOM 732 C CA . THR A 1 91 ? 2.565 4.174 -2.735 1.00 88.19 91 THR A CA 1
ATOM 733 C C . THR A 1 91 ? 1.495 5.167 -3.174 1.00 88.19 91 THR A C 1
ATOM 735 O O . THR A 1 91 ? 0.385 5.220 -2.649 1.00 88.19 91 THR A O 1
ATOM 738 N N . ARG A 1 92 ? 1.784 5.941 -4.230 1.00 89.56 92 ARG A N 1
ATOM 739 C CA . ARG A 1 92 ? 0.861 6.964 -4.740 1.00 89.56 92 ARG A CA 1
ATOM 740 C C . ARG A 1 92 ? -0.475 6.366 -5.180 1.00 89.56 92 ARG A C 1
ATOM 742 O O . ARG A 1 92 ? -1.524 6.927 -4.853 1.00 89.56 92 ARG A O 1
ATOM 749 N N . LEU A 1 93 ? -0.442 5.264 -5.932 1.00 88.75 93 LEU A N 1
ATOM 750 C CA . LEU A 1 93 ? -1.660 4.631 -6.419 1.00 88.75 93 LEU A CA 1
ATOM 751 C C . LEU A 1 93 ? -2.368 3.855 -5.307 1.00 88.75 93 LEU A C 1
ATOM 753 O O . LEU A 1 93 ? -3.575 4.011 -5.163 1.00 88.75 93 LEU A O 1
ATOM 757 N N . GLY A 1 94 ? -1.636 3.079 -4.511 1.00 85.69 94 GLY A N 1
ATOM 758 C CA . GLY A 1 94 ? -2.174 2.294 -3.405 1.00 85.69 94 GLY A CA 1
ATOM 759 C C . GLY A 1 94 ? -2.855 3.175 -2.355 1.00 85.69 94 GLY A C 1
ATOM 760 O O . GLY A 1 94 ? -4.031 2.969 -2.068 1.00 85.69 94 GLY A O 1
ATOM 761 N N . MET A 1 95 ? -2.204 4.249 -1.887 1.00 84.69 95 MET A N 1
ATOM 762 C CA . MET A 1 95 ? -2.832 5.196 -0.951 1.00 84.69 95 MET A CA 1
ATOM 763 C C . MET A 1 95 ? -4.100 5.830 -1.533 1.00 84.69 95 MET A C 1
ATOM 765 O O . MET A 1 95 ? -5.073 6.031 -0.813 1.00 84.69 95 MET A O 1
ATOM 769 N N . SER A 1 96 ? -4.107 6.142 -2.833 1.00 85.12 96 SER A N 1
ATOM 770 C CA . SER A 1 96 ? -5.291 6.683 -3.516 1.00 85.12 96 SER A CA 1
ATOM 771 C C . SER A 1 96 ? -6.399 5.635 -3.663 1.00 85.12 96 SER A C 1
ATOM 773 O O . SER A 1 96 ? -7.582 5.960 -3.575 1.00 85.12 96 SER A O 1
ATOM 775 N N . ALA A 1 97 ? -6.023 4.376 -3.887 1.00 81.19 97 ALA A N 1
ATOM 776 C CA . ALA A 1 97 ? -6.932 3.254 -4.051 1.00 81.19 97 ALA A CA 1
ATOM 777 C C . ALA A 1 97 ? -7.676 2.911 -2.761 1.00 81.19 97 ALA A C 1
ATOM 779 O O . ALA A 1 97 ? -8.844 2.531 -2.859 1.00 81.19 97 ALA A O 1
ATOM 780 N N . SER A 1 98 ? -7.014 3.087 -1.613 1.00 80.00 98 SER A N 1
ATOM 781 C CA . SER A 1 98 ? -7.542 2.840 -0.266 1.00 80.00 98 SER A CA 1
ATOM 782 C C . SER A 1 98 ? -8.492 3.926 0.245 1.00 80.00 98 SER A C 1
ATOM 784 O O . SER A 1 98 ? -9.107 3.753 1.293 1.00 80.00 98 SER A O 1
ATOM 786 N N . LEU A 1 99 ? -8.629 5.054 -0.459 1.00 82.38 99 LEU A N 1
ATOM 787 C CA . LEU A 1 99 ? -9.635 6.060 -0.119 1.00 82.38 99 LEU A CA 1
ATOM 788 C C . LEU A 1 99 ? -11.026 5.616 -0.601 1.00 82.38 99 LEU A C 1
ATOM 790 O O . LEU A 1 99 ? -11.137 5.042 -1.689 1.00 82.38 99 LEU A O 1
ATOM 794 N N . PRO A 1 100 ? -12.101 5.941 0.142 1.00 78.81 100 PRO A N 1
ATOM 795 C CA . PRO A 1 100 ? -13.459 5.760 -0.352 1.00 78.81 100 PRO A CA 1
ATOM 796 C C . PRO A 1 100 ? -13.652 6.636 -1.589 1.00 78.81 100 PRO A C 1
ATOM 798 O O . PRO A 1 100 ? -13.283 7.812 -1.592 1.00 78.81 100 PRO A O 1
ATOM 801 N N . ARG A 1 101 ? -14.166 6.048 -2.668 1.00 82.69 101 ARG A N 1
ATOM 802 C CA . ARG A 1 101 ? -14.162 6.695 -3.980 1.00 82.69 101 ARG A CA 1
ATOM 803 C C . ARG A 1 101 ? -15.172 6.097 -4.931 1.00 82.69 101 ARG A C 1
ATOM 805 O O . ARG A 1 101 ? -15.464 4.902 -4.864 1.00 82.69 101 ARG A O 1
ATOM 812 N N . THR A 1 102 ? -15.593 6.906 -5.900 1.00 79.38 102 THR A N 1
ATOM 813 C CA . THR A 1 102 ? -16.374 6.420 -7.035 1.00 79.38 102 THR A CA 1
ATOM 814 C C . THR A 1 102 ? -15.516 5.950 -8.195 1.00 79.38 102 THR A C 1
ATOM 816 O O . THR A 1 102 ? -15.726 4.876 -8.760 1.00 79.38 102 THR A O 1
ATOM 819 N N . ARG A 1 103 ? -14.500 6.737 -8.522 1.00 82.44 103 ARG A N 1
ATOM 820 C CA . ARG A 1 103 ? -13.576 6.460 -9.615 1.00 82.44 103 ARG A CA 1
ATOM 821 C C . ARG A 1 103 ? -12.146 6.772 -9.209 1.00 82.44 103 ARG A C 1
ATOM 823 O O . ARG A 1 103 ? -11.886 7.634 -8.370 1.00 82.44 103 ARG A O 1
ATOM 830 N N . ILE A 1 104 ? -11.228 6.042 -9.825 1.00 86.19 104 ILE A N 1
ATOM 831 C CA . ILE A 1 104 ? -9.795 6.296 -9.753 1.00 86.19 104 ILE A CA 1
ATOM 832 C C . ILE A 1 104 ? -9.264 6.390 -11.173 1.00 86.19 104 ILE A C 1
ATOM 834 O O . ILE A 1 104 ? -9.622 5.581 -12.028 1.00 86.19 104 ILE A O 1
ATOM 838 N N . GLU A 1 105 ? -8.480 7.424 -11.427 1.00 95.00 105 GLU A N 1
ATOM 839 C CA . GLU A 1 105 ? -8.030 7.792 -12.764 1.00 95.00 105 GLU A CA 1
ATOM 840 C C . GLU A 1 105 ? -6.589 8.298 -12.698 1.00 95.00 105 GLU A C 1
ATOM 842 O O . GLU A 1 105 ? -6.023 8.497 -11.620 1.00 95.00 105 GLU A O 1
ATOM 847 N N . MET A 1 106 ? -5.992 8.535 -13.860 1.00 95.25 106 MET A N 1
ATOM 848 C CA . MET A 1 106 ? -4.695 9.183 -13.980 1.00 95.25 106 MET A CA 1
ATOM 849 C C . MET A 1 106 ? -4.796 10.274 -15.046 1.00 95.25 106 MET A C 1
ATOM 851 O O . MET A 1 106 ? -5.353 10.028 -16.112 1.00 95.25 106 MET A O 1
ATOM 855 N N . ASN A 1 107 ? -4.295 11.479 -14.784 1.00 95.12 107 ASN A N 1
ATOM 856 C CA . ASN A 1 107 ? -4.294 12.555 -15.784 1.00 95.12 107 ASN A CA 1
ATOM 857 C C . ASN A 1 107 ? -3.108 12.426 -16.762 1.00 95.12 107 ASN A C 1
ATOM 859 O O . ASN A 1 107 ? -2.287 11.518 -16.625 1.00 95.12 107 ASN A O 1
ATOM 863 N N . GLU A 1 108 ? -3.015 13.324 -17.742 1.00 92.81 108 GLU A N 1
ATOM 864 C CA . GLU A 1 108 ? -1.938 13.358 -18.752 1.00 92.81 108 GLU A CA 1
ATOM 865 C C . GLU A 1 108 ? -0.539 13.541 -18.127 1.00 92.81 108 GLU A C 1
ATOM 867 O O . GLU A 1 108 ? 0.446 13.012 -18.628 1.00 92.81 108 GLU A O 1
ATOM 872 N N . GLU A 1 109 ? -0.451 14.184 -16.958 1.00 93.75 109 GLU A N 1
ATOM 873 C CA . GLU A 1 109 ? 0.788 14.340 -16.176 1.00 93.75 109 GLU A CA 1
ATOM 874 C C . GLU A 1 109 ? 1.131 13.108 -15.310 1.00 93.75 109 GLU A C 1
ATOM 876 O O . GLU A 1 109 ? 1.989 13.168 -14.427 1.00 93.75 109 GLU A O 1
ATOM 881 N N . PHE A 1 110 ? 0.443 11.983 -15.520 1.00 93.81 110 PHE A N 1
ATOM 882 C CA . PHE A 1 110 ? 0.558 10.748 -14.739 1.00 93.81 110 PHE A CA 1
ATOM 883 C C . PHE A 1 110 ? 0.267 10.898 -13.234 1.00 93.81 110 PHE A C 1
ATOM 885 O O . PHE A 1 110 ? 0.751 10.127 -12.395 1.00 93.81 110 PHE A O 1
ATOM 892 N N . LYS A 1 111 ? -0.547 11.885 -12.859 1.00 94.69 111 LYS A N 1
ATOM 893 C CA . LYS A 1 111 ? -0.998 12.079 -11.480 1.00 94.69 111 LYS A CA 1
ATOM 894 C C . LYS A 1 111 ? -2.297 11.325 -11.241 1.00 94.69 111 LYS A C 1
ATOM 896 O O . LYS A 1 111 ? -3.235 11.413 -12.032 1.00 94.69 111 LYS A O 1
ATOM 901 N N . THR A 1 112 ? -2.346 10.580 -10.140 1.00 92.88 112 THR A N 1
ATOM 902 C CA . THR A 1 112 ? -3.523 9.807 -9.733 1.00 92.88 112 THR A CA 1
ATOM 903 C C . THR A 1 112 ? -4.618 10.733 -9.214 1.00 92.88 112 THR A C 1
ATOM 905 O O . THR A 1 112 ? -4.376 11.568 -8.341 1.00 92.88 112 THR A O 1
ATOM 908 N N . LEU A 1 113 ? -5.831 10.552 -9.728 1.00 95.62 113 LEU A N 1
ATOM 909 C CA . LEU A 1 113 ? -7.020 11.290 -9.335 1.00 95.62 113 LEU A CA 1
ATOM 910 C C . LEU A 1 113 ? -8.007 10.355 -8.641 1.00 95.62 113 LEU A C 1
ATOM 912 O O . LEU A 1 113 ? -8.313 9.274 -9.141 1.00 95.62 113 LEU A O 1
ATOM 916 N N . VAL A 1 114 ? -8.552 10.813 -7.520 1.00 87.44 114 VAL A N 1
ATOM 917 C CA . VAL A 1 114 ? -9.667 10.185 -6.812 1.00 87.44 114 VAL A CA 1
ATOM 918 C C . VAL A 1 114 ? -10.864 11.110 -6.943 1.00 87.44 114 VAL A C 1
ATOM 920 O O . VAL A 1 114 ? -10.820 12.263 -6.503 1.00 87.44 114 VAL A O 1
ATOM 923 N N . ASP A 1 115 ? -11.902 10.623 -7.621 1.00 87.38 115 ASP A N 1
ATOM 924 C CA . ASP A 1 115 ? -13.099 11.398 -7.965 1.00 87.38 115 ASP A CA 1
ATOM 925 C C . ASP A 1 115 ? -12.782 12.738 -8.657 1.00 87.38 115 ASP A C 1
ATOM 927 O O . ASP A 1 115 ? -13.410 13.770 -8.415 1.00 87.38 115 ASP A O 1
ATOM 931 N N . GLY A 1 116 ? -11.790 12.714 -9.556 1.00 94.62 116 GLY A N 1
ATOM 932 C CA . GLY A 1 116 ? -11.369 13.859 -10.370 1.00 94.62 116 GLY A CA 1
ATOM 933 C C . GLY A 1 116 ? -10.409 14.838 -9.688 1.00 94.62 116 GLY A C 1
ATOM 934 O O . GLY A 1 116 ? -10.113 15.878 -10.269 1.00 94.62 116 GLY A O 1
ATOM 935 N N . LYS A 1 117 ? -9.916 14.543 -8.477 1.00 95.38 117 LYS A N 1
ATOM 936 C CA . LYS A 1 117 ? -8.955 15.396 -7.755 1.00 95.38 117 LYS A CA 1
ATOM 937 C C . LYS A 1 117 ? -7.744 14.608 -7.271 1.00 95.38 117 LYS A C 1
ATOM 939 O O . LYS A 1 117 ? -7.875 13.465 -6.845 1.00 95.38 117 LYS A O 1
ATOM 944 N N . GLU A 1 118 ? -6.576 15.237 -7.279 1.00 95.56 118 GLU A N 1
ATOM 945 C CA . GLU A 1 118 ? -5.366 14.671 -6.676 1.00 95.56 118 GLU A CA 1
ATOM 946 C C . GLU A 1 118 ? -5.471 14.609 -5.146 1.00 95.56 118 GLU A C 1
ATOM 948 O O . GLU A 1 118 ? -5.974 15.545 -4.523 1.00 95.56 118 GLU A O 1
ATOM 953 N N . ARG A 1 119 ? -4.959 13.527 -4.540 1.00 89.88 119 ARG A N 1
ATOM 954 C CA . ARG A 1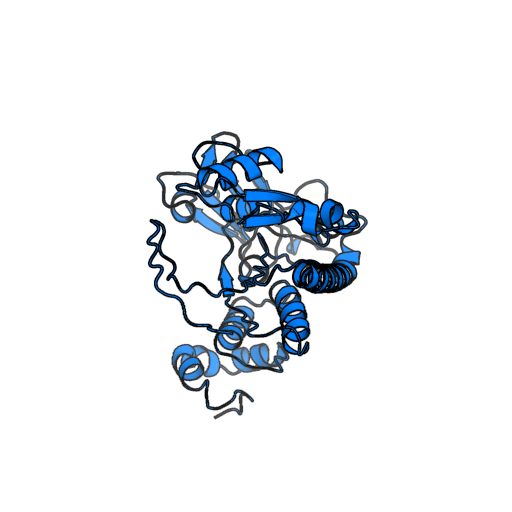 119 ? -5.011 13.263 -3.085 1.00 89.88 119 ARG A CA 1
ATOM 955 C C . ARG A 1 119 ? -3.634 12.949 -2.496 1.00 89.88 119 ARG A C 1
ATOM 957 O O . ARG A 1 119 ? -3.408 11.915 -1.862 1.00 89.88 119 ARG A O 1
ATOM 964 N N . HIS A 1 120 ? -2.680 13.831 -2.770 1.00 88.25 120 HIS A N 1
ATOM 965 C CA . HIS A 1 120 ? -1.266 13.600 -2.475 1.00 88.25 120 HIS A CA 1
ATOM 966 C C . HIS A 1 120 ? -0.857 13.942 -1.033 1.00 88.25 120 HIS A C 1
ATOM 968 O O . HIS A 1 120 ? 0.215 13.522 -0.605 1.00 88.25 120 HIS A O 1
ATOM 974 N N . ASP A 1 121 ? -1.694 14.647 -0.270 1.00 93.12 121 ASP A N 1
ATOM 975 C CA . ASP A 1 121 ? -1.390 15.057 1.103 1.00 93.12 121 ASP A CA 1
ATOM 976 C C . ASP A 1 121 ? -2.483 14.647 2.107 1.00 93.12 121 ASP A C 1
ATOM 978 O O . ASP A 1 121 ? -3.566 14.182 1.750 1.00 93.12 121 ASP A O 1
ATOM 982 N N . LEU A 1 122 ? -2.191 14.804 3.399 1.00 93.56 122 LEU A N 1
ATOM 983 C CA . LEU A 1 122 ? -3.105 14.413 4.474 1.00 93.56 122 LEU A CA 1
ATOM 984 C C . LEU A 1 122 ? -4.430 15.195 4.429 1.00 93.56 122 LEU A C 1
ATOM 986 O O . LEU A 1 122 ? -5.494 14.627 4.674 1.00 93.56 122 LEU A O 1
ATOM 990 N N . LYS A 1 123 ? -4.372 16.487 4.083 1.00 96.81 123 LYS A N 1
ATOM 991 C CA . LYS A 1 123 ? -5.536 17.380 4.041 1.00 96.81 123 LYS A CA 1
ATOM 992 C C . LYS A 1 123 ? -6.502 16.974 2.930 1.00 96.81 123 LYS A C 1
ATOM 994 O O . LYS A 1 123 ? -7.686 16.776 3.183 1.00 96.81 123 LYS A O 1
ATOM 999 N N . SER A 1 124 ? -5.994 16.801 1.717 1.00 95.50 124 SER A N 1
ATOM 1000 C CA . SER A 1 124 ? -6.764 16.371 0.552 1.00 95.50 124 SER A CA 1
ATOM 1001 C C . SER A 1 124 ? -7.359 14.976 0.749 1.00 95.50 124 SER A C 1
ATOM 1003 O O . SER A 1 124 ? -8.479 14.743 0.297 1.00 95.50 124 SER A O 1
ATOM 1005 N N . ARG A 1 125 ? -6.676 14.066 1.459 1.00 91.50 125 ARG A N 1
ATOM 1006 C CA . ARG A 1 125 ? -7.231 12.759 1.859 1.00 91.50 125 ARG A CA 1
ATOM 1007 C C . ARG A 1 125 ? -8.387 12.909 2.845 1.00 91.50 125 ARG A C 1
ATOM 1009 O O . ARG A 1 125 ? -9.440 12.319 2.624 1.00 91.50 125 ARG A O 1
ATOM 1016 N N . GLU A 1 126 ? -8.234 13.737 3.881 1.00 94.94 126 GLU A N 1
ATOM 1017 C CA . GLU A 1 126 ? -9.315 14.025 4.837 1.00 94.94 126 GLU A CA 1
ATOM 1018 C C . GLU A 1 126 ? -10.559 14.598 4.151 1.00 94.94 126 GLU A C 1
ATOM 1020 O O . GLU A 1 126 ? -11.675 14.219 4.494 1.00 94.94 126 GLU A O 1
ATOM 1025 N N . GLU A 1 127 ? -10.383 15.471 3.155 1.00 95.81 127 GLU A N 1
ATOM 1026 C CA . GLU A 1 127 ? -11.498 16.013 2.376 1.00 95.81 127 GLU A CA 1
ATOM 1027 C C . GLU A 1 127 ? -12.337 14.906 1.719 1.00 95.81 127 GLU A C 1
ATOM 1029 O O . GLU A 1 127 ? -13.560 14.980 1.781 1.00 95.81 127 GLU A O 1
ATOM 1034 N N . VAL A 1 128 ? -11.714 13.868 1.139 1.00 87.69 128 VAL A N 1
ATOM 1035 C CA . VAL A 1 128 ? -12.427 12.721 0.526 1.00 87.69 128 VAL A CA 1
ATOM 1036 C C . VAL A 1 128 ? -13.121 11.860 1.569 1.00 87.69 128 VAL A C 1
ATOM 1038 O O . VAL A 1 128 ? -14.247 11.410 1.362 1.00 87.69 128 VAL A O 1
ATOM 1041 N N . LEU A 1 129 ? -12.475 11.632 2.711 1.00 85.19 129 LEU A N 1
ATOM 1042 C CA . LEU A 1 129 ? -13.111 10.900 3.803 1.00 85.19 129 LEU A CA 1
ATOM 1043 C C . LEU A 1 129 ? -14.373 11.641 4.265 1.00 85.19 129 LEU A C 1
ATOM 1045 O O . LEU A 1 129 ? -15.434 11.036 4.400 1.00 85.19 129 LEU A O 1
ATOM 1049 N N . LYS A 1 130 ? -14.290 12.971 4.388 1.00 90.06 130 LYS A N 1
ATOM 1050 C CA . LYS A 1 130 ? -15.400 13.839 4.798 1.00 90.06 130 LYS A CA 1
ATOM 1051 C C . LYS A 1 130 ? -16.549 13.930 3.798 1.00 90.06 130 LYS A C 1
ATOM 1053 O O . LYS A 1 130 ? -17.664 14.235 4.223 1.00 90.06 130 LYS A O 1
ATOM 1058 N N . THR A 1 131 ? -16.331 13.646 2.510 1.00 86.38 131 THR A N 1
ATOM 1059 C CA . THR A 1 131 ? -17.449 13.549 1.553 1.00 86.38 131 THR A CA 1
ATOM 1060 C C . THR A 1 131 ? -18.297 12.301 1.773 1.00 86.38 131 THR A C 1
ATOM 1062 O O . THR A 1 131 ? -19.486 12.331 1.476 1.00 86.38 131 THR A O 1
ATOM 1065 N N . HIS A 1 132 ? -17.710 11.225 2.305 1.00 82.88 132 HIS A N 1
ATOM 1066 C CA . HIS A 1 132 ? -18.400 9.958 2.567 1.00 82.88 132 HIS A CA 1
ATOM 1067 C C . HIS A 1 132 ? -18.909 9.867 4.011 1.00 82.88 132 HIS A C 1
ATOM 1069 O O . HIS A 1 132 ? -20.010 9.378 4.257 1.00 82.88 132 HIS A O 1
ATOM 1075 N N . ASN A 1 133 ? -18.137 10.386 4.967 1.00 82.69 133 ASN A N 1
ATOM 1076 C CA . ASN A 1 133 ? -18.529 10.521 6.361 1.00 82.69 133 ASN A CA 1
ATOM 1077 C C . ASN A 1 133 ? -17.945 11.817 6.948 1.00 82.69 133 ASN A C 1
ATOM 1079 O O . ASN A 1 133 ? -16.737 11.924 7.153 1.00 82.69 133 ASN A O 1
ATOM 1083 N N . LYS A 1 134 ? -18.811 12.789 7.269 1.00 91.88 134 LYS A N 1
ATOM 1084 C CA . LYS A 1 134 ? -18.420 14.110 7.804 1.00 91.88 134 LYS A CA 1
ATOM 1085 C C . LYS A 1 134 ? -17.593 14.027 9.093 1.00 91.88 134 LYS A C 1
ATOM 1087 O O . LYS A 1 134 ? -16.766 14.907 9.327 1.00 91.88 134 LYS A O 1
ATOM 1092 N N . ASN A 1 135 ? -17.785 12.971 9.879 1.00 87.12 135 ASN A N 1
ATOM 1093 C CA . ASN A 1 135 ? -17.079 12.688 11.126 1.00 87.12 135 ASN A CA 1
ATOM 1094 C C . ASN A 1 135 ? -15.824 11.833 10.868 1.00 87.12 135 ASN A C 1
ATOM 1096 O O . ASN A 1 135 ? -15.531 10.905 11.620 1.00 87.12 135 ASN A O 1
ATOM 1100 N N . SER A 1 136 ? -15.105 12.117 9.776 1.00 85.69 136 SER A N 1
ATOM 1101 C CA . SER A 1 136 ? -13.849 11.444 9.445 1.00 85.69 136 SER A CA 1
ATOM 1102 C C . SER A 1 136 ? -12.627 12.321 9.679 1.00 85.69 136 SER A C 1
ATOM 1104 O O . SER A 1 136 ? -12.646 13.526 9.405 1.00 85.69 136 SER A O 1
ATOM 1106 N N . LYS A 1 137 ? -11.521 11.687 10.069 1.00 89.94 137 LYS A N 1
ATOM 1107 C CA . LYS A 1 137 ? -10.219 12.328 10.271 1.00 89.94 137 LYS A CA 1
ATOM 1108 C C . LYS A 1 137 ? -9.116 11.578 9.529 1.00 89.94 137 LYS A C 1
ATOM 1110 O O . LYS A 1 137 ? -9.068 10.354 9.587 1.00 89.94 137 LYS A O 1
ATOM 1115 N N . ALA A 1 138 ? -8.202 12.307 8.889 1.00 90.44 138 ALA A N 1
ATOM 1116 C CA . ALA A 1 138 ? -6.907 11.766 8.481 1.00 90.44 138 ALA A CA 1
ATOM 1117 C C . ALA A 1 138 ? -5.829 12.298 9.435 1.00 90.44 138 ALA A C 1
ATOM 1119 O O . ALA A 1 138 ? -5.801 13.495 9.729 1.00 90.44 138 ALA A O 1
ATOM 1120 N N . ILE A 1 139 ? -4.956 11.428 9.938 1.00 93.44 139 ILE A N 1
ATOM 1121 C CA . ILE A 1 139 ? -3.912 11.804 10.901 1.00 93.44 139 ILE A CA 1
ATOM 1122 C C . ILE A 1 139 ? -2.631 10.990 10.694 1.00 93.44 139 ILE A C 1
ATOM 1124 O O . ILE A 1 139 ? -2.692 9.841 10.252 1.00 93.44 139 ILE A O 1
ATOM 1128 N N . ARG A 1 140 ? -1.458 11.558 10.997 1.00 94.56 140 ARG A N 1
ATOM 1129 C CA . ARG A 1 140 ? -0.219 10.771 11.053 1.00 94.56 140 ARG A CA 1
ATOM 1130 C C . ARG A 1 140 ? -0.157 9.947 12.332 1.00 94.56 140 ARG A C 1
ATOM 1132 O O . ARG A 1 140 ? -0.599 10.384 13.393 1.00 94.56 140 ARG A O 1
ATOM 1139 N N . PHE A 1 141 ? 0.442 8.769 12.237 1.00 93.69 141 PHE A N 1
ATOM 1140 C CA . PHE A 1 141 ? 0.655 7.891 13.379 1.00 93.69 141 PHE A CA 1
ATOM 1141 C C . PHE A 1 141 ? 1.419 8.593 14.514 1.00 93.69 141 PHE A C 1
ATOM 1143 O O . PHE A 1 141 ? 0.988 8.559 15.667 1.00 93.69 141 PHE A O 1
ATOM 1150 N N . ASP A 1 142 ? 2.489 9.320 14.183 1.00 92.50 142 ASP A N 1
ATOM 1151 C CA . ASP A 1 142 ? 3.327 10.019 15.165 1.00 92.50 142 ASP A CA 1
ATOM 1152 C C . ASP A 1 142 ? 2.613 11.156 15.904 1.00 92.50 142 ASP A C 1
ATOM 1154 O O . ASP A 1 142 ? 2.888 11.419 17.080 1.00 92.50 142 ASP A O 1
ATOM 1158 N N . GLU A 1 143 ? 1.639 11.806 15.263 1.00 91.81 143 GLU A N 1
ATOM 1159 C CA . GLU A 1 143 ? 0.793 12.801 15.931 1.00 91.81 143 GLU A CA 1
ATOM 1160 C C . GLU A 1 143 ? -0.036 12.140 17.043 1.00 91.81 143 GLU A C 1
ATOM 1162 O O . GLU A 1 143 ? -0.145 12.664 18.149 1.00 91.81 143 GLU A O 1
ATOM 1167 N N . VAL A 1 144 ? -0.566 10.940 16.796 1.00 91.12 144 VAL A N 1
ATOM 1168 C CA . VAL A 1 144 ? -1.318 10.176 17.804 1.00 91.12 144 VAL A CA 1
ATOM 1169 C C . VAL A 1 144 ? -0.383 9.636 18.883 1.00 91.12 144 VAL A C 1
ATOM 1171 O O . VAL A 1 144 ? -0.715 9.663 20.070 1.00 91.12 144 VAL A O 1
ATOM 1174 N N . LYS A 1 145 ? 0.806 9.169 18.486 1.00 90.44 145 LYS A N 1
ATOM 1175 C CA . LYS A 1 145 ? 1.837 8.648 19.390 1.00 90.44 145 LYS A CA 1
ATOM 1176 C C . LYS A 1 145 ? 2.282 9.709 20.402 1.00 90.44 145 LYS A C 1
ATOM 1178 O O . LYS A 1 145 ? 2.423 9.393 21.583 1.00 90.44 145 LYS A O 1
ATOM 1183 N N . SER A 1 146 ? 2.439 10.958 19.969 1.00 91.44 146 SER A N 1
ATOM 1184 C CA . SER A 1 146 ? 2.937 12.068 20.796 1.00 91.44 146 SER A CA 1
ATOM 1185 C C . SER A 1 146 ? 1.886 12.726 21.703 1.00 91.44 146 SER A C 1
ATOM 1187 O O . SER A 1 146 ? 2.240 13.304 22.731 1.00 91.44 146 SER A O 1
ATOM 1189 N N . ILE A 1 147 ? 0.591 12.634 21.387 1.00 89.19 147 ILE A N 1
ATOM 1190 C CA . ILE A 1 147 ? -0.479 13.233 22.204 1.00 89.19 147 ILE A CA 1
ATOM 1191 C C . ILE A 1 147 ? -0.754 12.379 23.440 1.00 89.19 147 ILE A C 1
ATOM 1193 O O . ILE A 1 147 ? -1.107 11.223 23.291 1.00 89.19 147 ILE A O 1
ATOM 1197 N N . ASN A 1 148 ? -0.709 12.937 24.657 1.00 86.69 148 ASN A N 1
ATOM 1198 C CA . ASN A 1 148 ? -0.964 12.178 25.897 1.00 86.69 148 ASN A CA 1
ATOM 1199 C C . ASN A 1 148 ? -2.361 11.528 25.952 1.00 86.69 148 ASN A C 1
ATOM 1201 O O . ASN A 1 148 ? -2.484 10.337 26.239 1.00 86.69 148 ASN A O 1
ATOM 1205 N N . ASP A 1 149 ? -3.411 12.298 25.652 1.00 88.44 149 ASP A N 1
ATOM 1206 C CA . ASP A 1 149 ? -4.807 11.855 25.742 1.00 88.44 149 ASP A CA 1
ATOM 1207 C C . ASP A 1 149 ? -5.392 11.583 24.352 1.00 88.44 149 ASP A C 1
ATOM 1209 O O . ASP A 1 149 ? -6.006 12.459 23.736 1.00 88.44 149 ASP A O 1
ATOM 1213 N N . ALA A 1 150 ? -5.199 10.355 23.859 1.00 83.31 150 ALA A N 1
ATOM 1214 C CA . ALA A 1 150 ? -5.645 9.933 22.530 1.00 83.31 150 ALA A CA 1
ATOM 1215 C C . ALA A 1 150 ? -7.157 10.131 22.315 1.00 83.31 150 ALA A C 1
ATOM 1217 O O . ALA A 1 150 ? -7.573 10.410 21.193 1.00 83.31 150 ALA A O 1
ATOM 1218 N N . ARG A 1 151 ? -7.974 10.109 23.385 1.00 85.25 151 ARG A N 1
ATOM 1219 C CA . ARG A 1 151 ? -9.427 10.375 23.333 1.00 85.25 151 ARG A CA 1
ATOM 1220 C C . ARG A 1 151 ? -9.759 11.705 22.661 1.00 85.25 151 ARG A C 1
ATOM 1222 O O . ARG A 1 151 ? -10.799 11.811 22.023 1.00 85.25 151 ARG A O 1
ATOM 1229 N N . LYS A 1 152 ? -8.883 12.711 22.760 1.00 88.19 152 LYS A N 1
ATOM 1230 C CA . LYS A 1 152 ? -9.084 14.018 22.112 1.00 88.19 152 LYS A CA 1
ATOM 1231 C C . LYS A 1 152 ? -9.107 13.932 20.587 1.00 88.19 152 LYS A C 1
ATOM 1233 O O . LYS A 1 152 ? -9.775 14.744 19.960 1.00 88.19 152 LYS A O 1
ATOM 1238 N N . ILE A 1 153 ? -8.396 12.965 20.011 1.00 82.94 153 ILE A N 1
ATOM 1239 C CA . ILE A 1 153 ? -8.312 12.752 18.561 1.00 82.94 153 ILE A CA 1
ATOM 1240 C C . ILE A 1 153 ? -9.566 12.033 18.060 1.00 82.94 153 ILE A C 1
ATOM 1242 O O . ILE A 1 153 ? -10.107 12.380 17.016 1.00 82.94 153 ILE A O 1
ATOM 1246 N N . ILE A 1 154 ? -10.026 11.043 18.822 1.00 83.56 154 ILE A N 1
ATOM 1247 C CA . ILE A 1 154 ? -11.131 10.145 18.450 1.00 83.56 154 ILE A CA 1
ATOM 1248 C C . ILE A 1 154 ? -12.503 10.730 18.800 1.00 83.56 154 ILE A C 1
ATOM 1250 O O . ILE A 1 154 ? -13.509 10.337 18.220 1.00 83.56 154 ILE A O 1
ATOM 1254 N N . LYS A 1 155 ? -12.578 11.681 19.742 1.00 87.19 155 LYS A N 1
ATOM 1255 C CA . LYS A 1 155 ? -13.848 12.276 20.175 1.00 87.19 155 LYS A CA 1
ATOM 1256 C C . LYS A 1 155 ? -14.588 12.908 18.992 1.00 87.19 155 LYS A C 1
ATOM 1258 O O . LYS A 1 155 ? -14.093 13.836 18.355 1.00 87.19 155 LYS A O 1
ATOM 1263 N N . GLY A 1 156 ? -15.809 12.432 18.752 1.00 86.88 156 GLY A N 1
ATOM 1264 C CA . GLY A 1 156 ? -16.667 12.911 17.666 1.00 86.88 156 GLY A CA 1
ATOM 1265 C C . GLY A 1 156 ? -16.231 12.458 16.270 1.00 86.88 156 GLY A C 1
ATOM 1266 O O . GLY A 1 156 ? -16.796 12.944 15.297 1.00 86.88 156 GLY A O 1
ATOM 1267 N N . GLN A 1 157 ? -15.242 11.563 16.163 1.00 85.94 157 GLN A N 1
ATOM 1268 C CA . GLN A 1 157 ? -14.877 10.912 14.909 1.00 85.94 157 GLN A CA 1
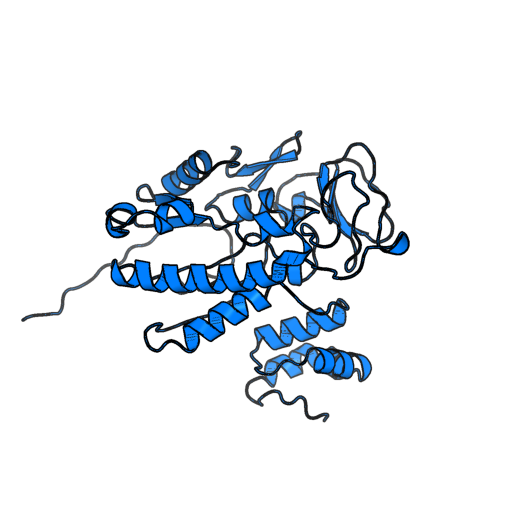ATOM 1269 C C . GLN A 1 157 ? -15.503 9.516 14.860 1.00 85.94 157 GLN A C 1
ATOM 1271 O O . GLN A 1 157 ? -15.414 8.756 15.820 1.00 85.94 157 GLN A O 1
ATOM 1276 N N . GLU A 1 158 ? -16.116 9.182 13.732 1.00 83.88 158 GLU A N 1
ATOM 1277 C CA . GLU A 1 158 ? -16.626 7.843 13.424 1.00 83.88 158 GLU A CA 1
ATOM 1278 C C . GLU A 1 158 ? -15.588 7.022 12.649 1.00 83.88 158 GLU A C 1
ATOM 1280 O O . GLU A 1 158 ? -15.527 5.803 12.788 1.00 83.88 158 GLU A O 1
ATOM 1285 N N . VAL A 1 159 ? -14.755 7.689 11.840 1.00 84.38 159 VAL A N 1
ATOM 1286 C CA . VAL A 1 159 ? -13.729 7.052 11.005 1.00 84.38 159 VAL A CA 1
ATOM 1287 C C . VAL A 1 159 ? -12.415 7.819 11.126 1.00 84.38 159 VAL A C 1
ATOM 1289 O O . VAL A 1 159 ? -12.341 9.008 10.826 1.00 84.38 159 VAL A O 1
ATOM 1292 N N . VAL A 1 160 ? -11.341 7.142 11.528 1.00 86.25 160 VAL A N 1
ATOM 1293 C CA . VAL A 1 160 ? -10.004 7.746 11.619 1.00 86.25 160 VAL A CA 1
ATOM 1294 C C . VAL A 1 160 ? -9.035 6.954 10.753 1.00 86.25 160 VAL A C 1
ATOM 1296 O O . VAL A 1 160 ? -8.771 5.787 11.020 1.00 86.25 160 VAL A O 1
ATOM 1299 N N . TYR A 1 161 ? -8.496 7.597 9.719 1.00 90.69 161 TYR A N 1
ATOM 1300 C CA . TYR A 1 161 ? -7.422 7.049 8.896 1.00 90.69 161 TYR A CA 1
ATOM 1301 C C . TYR A 1 161 ? -6.091 7.492 9.488 1.00 90.69 161 TYR A C 1
ATOM 1303 O O . TYR A 1 161 ? -5.756 8.681 9.465 1.00 90.69 161 TYR A O 1
ATOM 1311 N N . MET A 1 162 ? -5.341 6.531 10.015 1.00 89.69 162 MET A N 1
ATOM 1312 C CA . MET A 1 162 ? -4.014 6.754 10.568 1.00 89.69 162 MET A CA 1
ATOM 1313 C C . MET A 1 162 ? -2.953 6.299 9.570 1.00 89.69 162 MET A C 1
ATOM 1315 O O . MET A 1 162 ? -2.973 5.154 9.132 1.00 89.69 162 MET A O 1
ATOM 1319 N N . TYR A 1 163 ? -2.034 7.193 9.210 1.00 91.75 163 TYR A N 1
ATOM 1320 C CA . TYR A 1 163 ? -0.968 6.906 8.249 1.00 91.75 163 TYR A CA 1
ATOM 1321 C C . TYR A 1 163 ? 0.347 6.644 8.978 1.00 91.75 163 TYR A C 1
ATOM 1323 O O . TYR A 1 163 ? 0.827 7.521 9.700 1.00 91.75 163 TYR A O 1
ATOM 1331 N N . HIS A 1 164 ? 0.917 5.466 8.744 1.00 91.38 164 HIS A N 1
ATOM 1332 C CA . HIS A 1 164 ? 2.200 4.992 9.261 1.00 91.38 164 HIS A CA 1
ATOM 1333 C C . HIS A 1 164 ? 3.111 4.669 8.072 1.00 91.38 164 HIS A C 1
ATOM 1335 O O . HIS A 1 164 ? 2.638 4.097 7.094 1.00 91.38 164 HIS A O 1
ATOM 1341 N N . ASP A 1 165 ? 4.368 5.102 8.114 1.00 92.50 165 ASP A N 1
ATOM 1342 C CA . ASP A 1 165 ? 5.307 5.041 6.985 1.00 92.50 165 ASP A CA 1
ATOM 1343 C C . ASP A 1 165 ? 6.690 4.499 7.381 1.00 92.50 165 ASP A C 1
ATOM 1345 O O . ASP A 1 165 ? 7.658 4.650 6.641 1.00 92.50 165 ASP A O 1
ATOM 1349 N N . GLN A 1 166 ? 6.794 3.830 8.532 1.00 91.12 166 GLN A N 1
ATOM 1350 C CA . GLN A 1 166 ? 8.068 3.422 9.136 1.00 91.12 166 GLN A CA 1
ATOM 1351 C C . GLN A 1 166 ? 8.913 2.485 8.256 1.00 91.12 166 GLN A C 1
ATOM 1353 O O . GLN A 1 166 ? 10.146 2.519 8.326 1.00 91.12 166 GLN A O 1
ATOM 1358 N N . ILE A 1 167 ? 8.257 1.640 7.451 1.00 88.81 167 ILE A N 1
ATOM 1359 C CA . ILE A 1 167 ? 8.913 0.704 6.528 1.00 88.81 167 ILE A CA 1
ATOM 1360 C C . ILE A 1 167 ? 9.443 1.471 5.314 1.00 88.81 167 ILE A C 1
ATOM 1362 O O . ILE A 1 167 ? 10.655 1.499 5.111 1.00 88.81 167 ILE A O 1
ATOM 1366 N N . ASP A 1 168 ? 8.576 2.159 4.569 1.00 89.06 168 ASP A N 1
ATOM 1367 C CA . ASP A 1 168 ? 8.954 2.908 3.360 1.00 89.06 168 ASP A CA 1
ATOM 1368 C C . ASP A 1 168 ? 9.975 4.017 3.658 1.00 89.06 168 ASP A C 1
ATOM 1370 O O . ASP A 1 168 ? 10.959 4.184 2.935 1.00 89.06 168 ASP A O 1
ATOM 1374 N N . ALA A 1 169 ? 9.820 4.729 4.783 1.00 90.50 169 ALA A N 1
ATOM 1375 C CA . ALA A 1 169 ? 10.711 5.820 5.182 1.00 90.50 169 ALA A CA 1
ATOM 1376 C C . ALA A 1 169 ? 12.180 5.390 5.353 1.00 90.50 169 ALA A C 1
ATOM 1378 O O . ALA A 1 169 ? 13.081 6.240 5.233 1.00 90.50 169 ALA A O 1
ATOM 1379 N N . ARG A 1 170 ? 12.419 4.099 5.633 1.00 89.06 170 ARG A N 1
ATOM 1380 C CA . ARG A 1 170 ? 13.748 3.472 5.674 1.00 89.06 170 ARG A CA 1
ATOM 1381 C C . ARG A 1 170 ? 14.075 2.700 4.404 1.00 89.06 170 ARG A C 1
ATOM 1383 O O . ARG A 1 170 ? 15.189 2.846 3.903 1.00 89.06 170 ARG A O 1
ATOM 1390 N N . GLY A 1 171 ? 13.125 1.932 3.882 1.00 86.81 171 GLY A N 1
ATOM 1391 C CA . GLY A 1 171 ? 13.280 1.092 2.699 1.00 86.81 171 GLY A CA 1
ATOM 1392 C C . GLY A 1 171 ? 13.664 1.883 1.450 1.00 86.81 171 GLY A C 1
ATOM 1393 O O . GLY A 1 171 ? 14.628 1.535 0.780 1.00 86.81 171 GLY A O 1
ATOM 1394 N N . ASP A 1 172 ? 12.997 3.003 1.167 1.00 87.00 172 ASP A N 1
ATOM 1395 C CA . ASP A 1 172 ? 13.187 3.735 -0.098 1.00 87.00 172 ASP A CA 1
ATOM 1396 C C . ASP A 1 172 ? 14.549 4.436 -0.226 1.00 87.00 172 ASP A C 1
ATOM 1398 O O . ASP A 1 172 ? 14.995 4.815 -1.320 1.00 87.00 172 ASP A O 1
ATOM 1402 N N . LYS A 1 173 ? 15.232 4.649 0.899 1.00 89.38 173 LYS A N 1
ATOM 1403 C CA . LYS A 1 173 ? 16.501 5.373 0.937 1.00 89.38 173 LYS A CA 1
ATOM 1404 C C . LYS A 1 173 ? 17.659 4.396 0.820 1.00 89.38 173 LYS A C 1
ATOM 1406 O O . LYS A 1 173 ? 17.871 3.562 1.688 1.00 89.38 173 LYS A O 1
ATOM 1411 N N . LEU A 1 174 ? 18.513 4.623 -0.178 1.00 87.50 174 LEU A N 1
ATOM 1412 C CA . LEU A 1 174 ? 19.732 3.838 -0.422 1.00 87.50 174 LEU A CA 1
ATOM 1413 C C . LEU A 1 174 ? 20.595 3.616 0.836 1.00 87.50 174 LEU A C 1
ATOM 1415 O O . LEU A 1 174 ? 21.221 2.576 0.979 1.00 87.50 174 LEU A O 1
ATOM 1419 N N . VAL A 1 175 ? 20.658 4.605 1.732 1.00 90.62 175 VAL A N 1
ATOM 1420 C CA . VAL A 1 175 ? 21.501 4.552 2.938 1.00 90.62 175 VAL A CA 1
ATOM 1421 C C . VAL A 1 175 ? 20.896 3.748 4.093 1.00 90.62 175 VAL A C 1
ATOM 1423 O O . VAL A 1 175 ? 21.636 3.400 5.004 1.00 90.62 175 VAL A O 1
ATOM 1426 N N . THR A 1 176 ? 19.590 3.466 4.063 1.00 90.38 176 THR A N 1
ATOM 1427 C CA . THR A 1 176 ? 18.859 2.758 5.133 1.00 90.38 176 THR A CA 1
ATOM 1428 C C . THR A 1 176 ? 18.051 1.565 4.620 1.00 90.38 176 THR A C 1
ATOM 1430 O O . THR A 1 176 ? 17.377 0.909 5.407 1.00 90.38 176 THR A O 1
ATOM 1433 N N . GLU A 1 177 ? 18.106 1.234 3.324 1.00 83.31 177 GLU A N 1
ATOM 1434 C CA . GLU A 1 177 ? 17.305 0.146 2.738 1.00 83.31 177 GLU A CA 1
ATOM 1435 C C . GLU A 1 177 ? 17.600 -1.222 3.385 1.00 83.31 177 GLU A C 1
ATOM 1437 O O . GLU A 1 177 ? 16.742 -2.098 3.428 1.00 83.31 177 GLU A O 1
ATOM 1442 N N . ASN A 1 178 ? 18.794 -1.405 3.957 1.00 80.62 178 ASN A N 1
ATOM 1443 C CA . ASN A 1 178 ? 19.185 -2.592 4.722 1.00 80.62 178 ASN A CA 1
ATOM 1444 C C . ASN A 1 178 ? 18.595 -2.664 6.141 1.00 80.62 178 ASN A C 1
ATOM 1446 O O . ASN A 1 178 ? 18.680 -3.716 6.772 1.00 80.62 178 ASN A O 1
ATOM 1450 N N . GLU A 1 179 ? 17.998 -1.585 6.642 1.00 85.12 179 GLU A N 1
ATOM 1451 C CA . GLU A 1 179 ? 17.330 -1.531 7.946 1.00 85.12 179 GLU A CA 1
ATOM 1452 C C . GLU A 1 179 ? 15.864 -1.988 7.875 1.00 85.12 179 GLU A C 1
ATOM 1454 O O . GLU A 1 179 ? 15.175 -1.999 8.892 1.00 85.12 179 GLU A O 1
ATOM 1459 N N . VAL A 1 180 ? 15.365 -2.387 6.697 1.00 81.94 180 VAL A N 1
ATOM 1460 C CA . VAL A 1 180 ? 13.944 -2.708 6.482 1.00 81.94 180 VAL A CA 1
ATOM 1461 C C . VAL A 1 180 ? 13.405 -3.794 7.421 1.00 81.94 180 VAL A C 1
ATOM 1463 O O . VAL A 1 180 ? 12.255 -3.717 7.837 1.00 81.94 180 VAL A O 1
ATOM 1466 N N . PHE A 1 181 ? 14.214 -4.782 7.814 1.00 79.62 181 PHE A N 1
ATOM 1467 C CA . PHE A 1 181 ? 13.764 -5.828 8.742 1.00 79.62 181 PHE A CA 1
ATOM 1468 C C . PHE A 1 181 ? 13.531 -5.281 10.149 1.00 79.62 181 PHE A C 1
ATOM 1470 O O . PHE A 1 181 ? 12.470 -5.512 10.723 1.00 79.62 181 PHE A O 1
ATOM 1477 N N . VAL A 1 182 ? 14.467 -4.462 10.644 1.00 81.81 182 VAL A N 1
ATOM 1478 C CA . VAL A 1 182 ? 14.279 -3.697 11.887 1.00 81.81 182 VAL A CA 1
ATOM 1479 C C . VAL A 1 182 ? 13.046 -2.805 11.749 1.00 81.81 182 VAL A C 1
ATOM 1481 O O . VAL A 1 182 ? 12.266 -2.659 12.686 1.00 81.81 182 VAL A O 1
ATOM 1484 N N . ALA A 1 183 ? 12.812 -2.269 10.548 1.00 84.31 183 ALA A N 1
ATOM 1485 C CA . ALA A 1 183 ? 11.636 -1.465 10.282 1.00 84.31 183 ALA A CA 1
ATOM 1486 C C . ALA A 1 183 ? 10.311 -2.192 10.363 1.00 84.31 183 ALA A C 1
ATOM 1488 O O . ALA A 1 183 ? 9.346 -1.631 10.881 1.00 84.31 183 ALA A O 1
ATOM 1489 N N . CYS A 1 184 ? 10.276 -3.430 9.894 1.00 83.69 184 CYS A N 1
ATOM 1490 C CA . CYS A 1 184 ? 9.108 -4.280 10.012 1.00 83.69 184 CYS A CA 1
ATOM 1491 C C . CYS A 1 184 ? 8.817 -4.606 11.482 1.00 83.69 184 CYS A C 1
ATOM 1493 O O . CYS A 1 184 ? 7.676 -4.470 11.915 1.00 83.69 184 CYS A O 1
ATOM 1495 N N . GLU A 1 185 ? 9.837 -4.979 12.261 1.00 82.75 185 GLU A N 1
ATOM 1496 C CA . GLU A 1 185 ? 9.685 -5.297 13.689 1.00 82.75 185 GLU A CA 1
ATOM 1497 C C . GLU A 1 185 ? 9.175 -4.097 14.495 1.00 82.75 185 GLU A C 1
ATOM 1499 O O . GLU A 1 185 ? 8.216 -4.212 15.262 1.00 82.75 185 GLU A O 1
ATOM 1504 N N . GLU A 1 186 ? 9.768 -2.920 14.280 1.00 88.62 186 GLU A N 1
ATOM 1505 C CA . GLU A 1 186 ? 9.317 -1.687 14.920 1.00 88.62 186 GLU A CA 1
ATOM 1506 C C . GLU A 1 186 ? 7.896 -1.315 14.491 1.00 88.62 186 GLU A C 1
ATOM 1508 O O . GLU A 1 186 ? 7.087 -0.965 15.346 1.00 88.62 186 GLU A O 1
ATOM 1513 N N . ALA A 1 187 ? 7.559 -1.442 13.203 1.00 88.62 187 ALA A N 1
ATOM 1514 C CA . ALA A 1 187 ? 6.211 -1.178 12.709 1.00 88.62 187 ALA A CA 1
ATOM 1515 C C . ALA A 1 187 ? 5.166 -2.069 13.396 1.00 88.62 187 ALA A C 1
ATOM 1517 O O . ALA A 1 187 ? 4.144 -1.569 13.865 1.00 88.62 187 ALA A O 1
ATOM 1518 N N . ILE A 1 188 ? 5.438 -3.373 13.511 1.00 85.06 188 ILE A N 1
ATOM 1519 C CA . ILE A 1 188 ? 4.560 -4.326 14.204 1.00 85.06 188 ILE A CA 1
ATOM 1520 C C . ILE A 1 188 ? 4.376 -3.906 15.666 1.00 85.06 188 ILE A C 1
ATOM 1522 O O . ILE A 1 188 ? 3.242 -3.778 16.136 1.00 85.06 188 ILE A O 1
ATOM 1526 N N . ALA A 1 189 ? 5.476 -3.640 16.377 1.00 89.44 189 ALA A N 1
ATOM 1527 C CA . ALA A 1 189 ? 5.438 -3.251 17.783 1.00 89.44 189 ALA A CA 1
ATOM 1528 C C . ALA A 1 189 ? 4.679 -1.931 18.003 1.00 89.44 189 ALA A C 1
ATOM 1530 O O . ALA A 1 189 ? 3.884 -1.812 18.940 1.00 89.44 189 ALA A O 1
ATOM 1531 N N . GLU A 1 190 ? 4.892 -0.945 17.131 1.00 93.62 190 GLU A N 1
ATOM 1532 C CA . GLU A 1 190 ? 4.217 0.348 17.170 1.00 93.62 190 GLU A CA 1
ATOM 1533 C C . GLU A 1 190 ? 2.717 0.216 16.919 1.00 93.62 190 GLU A C 1
ATOM 1535 O O . GLU A 1 190 ? 1.920 0.726 17.712 1.00 93.62 190 GLU A O 1
ATOM 1540 N N . ILE A 1 191 ? 2.318 -0.493 15.860 1.00 90.50 191 ILE A N 1
ATOM 1541 C CA . ILE A 1 191 ? 0.907 -0.702 15.519 1.00 90.50 191 ILE A CA 1
ATOM 1542 C C . ILE A 1 191 ? 0.200 -1.451 16.652 1.00 90.50 191 ILE A C 1
ATOM 1544 O O . ILE A 1 191 ? -0.853 -1.011 17.117 1.00 90.50 191 ILE A O 1
ATOM 1548 N N . TYR A 1 192 ? 0.800 -2.522 17.171 1.00 89.19 192 TYR A N 1
ATOM 1549 C CA . TYR A 1 192 ? 0.257 -3.267 18.305 1.00 89.19 192 TYR A CA 1
ATOM 1550 C C . TYR A 1 192 ? 0.109 -2.394 19.566 1.00 89.19 192 TYR A C 1
ATOM 1552 O O . TYR A 1 192 ? -0.939 -2.395 20.223 1.00 89.19 192 TYR A O 1
ATOM 1560 N N . ALA A 1 193 ? 1.118 -1.579 19.896 1.00 92.69 193 ALA A N 1
ATOM 1561 C CA . ALA A 1 193 ? 1.037 -0.639 21.013 1.00 92.69 193 ALA A CA 1
ATOM 1562 C C . ALA A 1 193 ? -0.068 0.412 20.807 1.00 92.69 193 ALA A C 1
ATOM 1564 O O . ALA A 1 193 ? -0.788 0.751 21.753 1.00 92.69 193 ALA A O 1
ATOM 1565 N N . MET A 1 194 ? -0.242 0.898 19.575 1.00 92.00 194 MET A N 1
ATOM 1566 C CA . MET A 1 194 ? -1.293 1.847 19.216 1.00 92.00 194 MET A CA 1
ATOM 1567 C C . MET A 1 194 ? -2.688 1.237 19.364 1.00 92.00 194 MET A C 1
ATOM 1569 O O . MET A 1 194 ? -3.565 1.880 19.941 1.00 92.00 194 MET A O 1
ATOM 1573 N N . ILE A 1 195 ? -2.889 -0.011 18.931 1.00 89.00 195 ILE A N 1
ATOM 1574 C CA . ILE A 1 195 ? -4.152 -0.742 19.113 1.00 89.00 195 ILE A CA 1
ATOM 1575 C C . ILE A 1 195 ? -4.519 -0.798 20.600 1.00 89.00 195 ILE A C 1
ATOM 1577 O O . ILE A 1 195 ? -5.624 -0.403 20.979 1.00 89.00 195 ILE A O 1
ATOM 1581 N N . LYS A 1 196 ? -3.584 -1.187 21.478 1.00 88.00 196 LYS A N 1
ATOM 1582 C CA . LYS A 1 196 ? -3.831 -1.237 22.934 1.00 88.00 196 LYS A CA 1
ATOM 1583 C C . LYS A 1 196 ? -4.128 0.135 23.533 1.00 88.00 196 LYS A C 1
ATOM 1585 O O . LYS A 1 196 ? -5.016 0.282 24.382 1.00 88.00 196 LYS A O 1
ATOM 1590 N N . ARG A 1 197 ? -3.407 1.158 23.074 1.00 87.94 197 ARG A N 1
ATOM 1591 C CA . ARG A 1 197 ? -3.622 2.541 23.496 1.00 87.94 197 ARG A CA 1
ATOM 1592 C C . ARG A 1 197 ? -5.017 3.043 23.122 1.00 87.94 197 ARG A C 1
ATOM 1594 O O . ARG A 1 197 ? -5.704 3.603 23.972 1.00 87.94 197 ARG A O 1
ATOM 1601 N N . LEU A 1 198 ? -5.437 2.845 21.876 1.00 87.12 198 LEU A N 1
ATOM 1602 C CA . LEU A 1 198 ? -6.739 3.290 21.375 1.00 87.12 198 LEU A CA 1
ATOM 1603 C C . LEU A 1 198 ? -7.893 2.452 21.936 1.00 87.12 198 LEU A C 1
ATOM 1605 O O . LEU A 1 198 ? -8.959 2.998 22.218 1.00 87.12 198 LEU A O 1
ATOM 1609 N N . SER A 1 199 ? -7.656 1.167 22.208 1.00 85.75 199 SER A N 1
ATOM 1610 C CA . SER A 1 199 ? -8.598 0.309 22.941 1.00 85.75 199 SER A CA 1
ATOM 1611 C C . SER A 1 199 ? -8.918 0.878 24.321 1.00 85.75 199 SER A C 1
ATOM 1613 O O . SER A 1 199 ? -10.078 0.960 24.717 1.00 85.75 199 SER A O 1
ATOM 1615 N N . SER A 1 200 ? -7.902 1.398 25.017 1.00 83.56 200 SER A N 1
ATOM 1616 C CA . SER A 1 200 ? -8.070 2.079 26.313 1.00 83.56 200 SER A CA 1
ATOM 1617 C C . SER A 1 200 ? -8.798 3.431 26.202 1.00 83.56 200 SER A C 1
ATOM 1619 O O . SER A 1 200 ? -9.192 4.019 27.207 1.00 83.56 200 SER A O 1
ATOM 1621 N N . ALA A 1 201 ? -8.979 3.936 24.980 1.00 80.44 201 ALA A N 1
ATOM 1622 C CA . ALA A 1 201 ? -9.711 5.153 24.649 1.00 80.44 201 ALA A CA 1
ATOM 1623 C C . ALA A 1 201 ? -11.092 4.857 24.023 1.00 80.44 201 ALA A C 1
ATOM 1625 O O . ALA A 1 201 ? -11.640 5.713 23.332 1.00 80.44 201 ALA A O 1
ATOM 1626 N N . ASN A 1 202 ? -11.655 3.669 24.288 1.00 78.69 202 ASN A N 1
ATOM 1627 C CA . ASN A 1 202 ? -12.958 3.185 23.809 1.00 78.69 202 ASN A CA 1
ATOM 1628 C C . ASN A 1 202 ? -13.056 2.958 22.289 1.00 78.69 202 ASN A C 1
ATOM 1630 O O . ASN A 1 202 ? -14.158 2.921 21.746 1.00 78.69 202 ASN A O 1
ATOM 1634 N N . THR A 1 203 ? -11.931 2.790 21.587 1.00 74.62 203 THR A N 1
ATOM 1635 C CA . THR A 1 203 ? -11.945 2.332 20.188 1.00 74.62 203 THR A CA 1
ATOM 1636 C C . THR A 1 203 ? -11.908 0.816 20.153 1.00 74.62 203 THR A C 1
ATOM 1638 O O . THR A 1 203 ? -10.958 0.216 20.635 1.00 74.62 203 THR A O 1
ATOM 1641 N N . THR A 1 204 ? -12.928 0.186 19.586 1.00 73.19 204 THR A N 1
ATOM 1642 C CA . THR A 1 204 ? -13.079 -1.278 19.644 1.00 73.19 204 THR A CA 1
ATOM 1643 C C . THR A 1 204 ? -12.908 -1.969 18.298 1.00 73.19 204 THR A C 1
ATOM 1645 O O . THR A 1 204 ? -12.898 -3.194 18.251 1.00 73.19 204 THR A O 1
ATOM 1648 N N . ARG A 1 205 ? -12.762 -1.207 17.207 1.00 78.81 205 ARG A N 1
ATOM 1649 C CA . ARG A 1 205 ? -12.614 -1.739 15.851 1.00 78.81 205 ARG A CA 1
ATOM 1650 C C . ARG A 1 205 ? -11.404 -1.124 15.170 1.00 78.81 205 ARG A C 1
ATOM 1652 O O . ARG A 1 205 ? -11.307 0.099 15.068 1.00 78.81 205 ARG A O 1
ATOM 1659 N N . PHE A 1 206 ? -10.524 -1.983 14.678 1.00 80.50 206 PHE A N 1
ATOM 1660 C CA . PHE A 1 206 ? -9.315 -1.602 13.966 1.00 80.50 206 PHE A CA 1
ATOM 1661 C C . PHE A 1 206 ? -9.334 -2.248 12.588 1.00 80.50 206 PHE A C 1
ATOM 1663 O O . PHE A 1 206 ? -9.794 -3.369 12.433 1.00 80.50 206 PHE A O 1
ATOM 1670 N N . ILE A 1 207 ? -8.867 -1.511 11.588 1.00 78.69 207 ILE A N 1
ATOM 1671 C CA . ILE A 1 207 ? -8.578 -2.053 10.265 1.00 78.69 207 ILE A CA 1
ATOM 1672 C C . ILE A 1 207 ? -7.131 -1.687 9.992 1.00 78.69 207 ILE A C 1
ATOM 1674 O O . ILE A 1 207 ? -6.787 -0.505 9.962 1.00 78.69 207 ILE A O 1
ATOM 1678 N N . ILE A 1 208 ? -6.290 -2.699 9.834 1.00 80.06 208 ILE A N 1
ATOM 1679 C CA . ILE A 1 208 ? -4.874 -2.524 9.542 1.00 80.06 208 ILE A CA 1
ATOM 1680 C C . ILE A 1 208 ? -4.662 -2.981 8.112 1.00 80.06 208 ILE A C 1
ATOM 1682 O O . ILE A 1 208 ? -4.978 -4.118 7.806 1.00 80.06 208 ILE A O 1
ATOM 1686 N N . THR A 1 209 ? -4.150 -2.106 7.251 1.00 80.75 209 THR A N 1
ATOM 1687 C CA . THR A 1 209 ? -3.842 -2.427 5.854 1.00 80.75 209 THR A CA 1
ATOM 1688 C C . THR A 1 209 ? -2.540 -1.786 5.424 1.00 80.75 209 THR A C 1
ATOM 1690 O O . THR A 1 209 ? -2.095 -0.812 6.028 1.00 80.75 209 THR A O 1
ATOM 1693 N N . ALA A 1 210 ? -1.990 -2.293 4.326 1.00 81.31 210 ALA A N 1
ATOM 1694 C CA . ALA A 1 210 ? -0.985 -1.605 3.534 1.00 81.31 210 ALA A CA 1
ATOM 1695 C C . ALA A 1 210 ? -1.578 -1.161 2.190 1.00 81.31 210 ALA A C 1
ATOM 1697 O O . ALA A 1 210 ? -2.592 -1.690 1.728 1.00 81.31 210 ALA A O 1
ATOM 1698 N N . ASP A 1 211 ? -0.957 -0.166 1.577 1.00 81.25 211 ASP A N 1
ATOM 1699 C CA . ASP A 1 211 ? -1.226 0.285 0.216 1.00 81.25 211 ASP A CA 1
ATOM 1700 C C . ASP A 1 211 ? -0.546 -0.608 -0.834 1.00 81.25 211 ASP A C 1
ATOM 1702 O O . ASP A 1 211 ? -1.101 -0.824 -1.915 1.00 81.25 211 ASP A O 1
ATOM 1706 N N . HIS A 1 212 ? 0.616 -1.165 -0.503 1.00 85.38 212 HIS A N 1
ATOM 1707 C CA . HIS A 1 212 ? 1.304 -2.211 -1.250 1.00 85.38 212 HIS A CA 1
ATOM 1708 C C . HIS A 1 212 ? 2.244 -3.012 -0.345 1.00 85.38 212 HIS A C 1
ATOM 1710 O O . HIS A 1 212 ? 2.493 -2.657 0.803 1.00 85.38 212 HIS A O 1
ATOM 1716 N N . GLY A 1 213 ? 2.786 -4.095 -0.892 1.00 85.50 213 GLY A N 1
ATOM 1717 C CA . GLY A 1 213 ? 3.978 -4.730 -0.350 1.00 85.50 213 GLY A CA 1
ATOM 1718 C C . GLY A 1 213 ? 5.270 -4.256 -1.021 1.00 85.50 213 GLY A C 1
ATOM 1719 O O . GLY A 1 213 ? 5.267 -3.345 -1.846 1.00 85.50 213 GLY A O 1
ATOM 1720 N N . PHE A 1 214 ? 6.378 -4.909 -0.704 1.00 85.94 214 PHE A N 1
ATOM 1721 C CA . PHE A 1 214 ? 7.712 -4.630 -1.219 1.00 85.94 214 PHE A CA 1
ATOM 1722 C C . PHE A 1 214 ? 8.473 -5.926 -1.525 1.00 85.94 214 PHE A C 1
ATOM 1724 O O . PHE A 1 214 ? 8.111 -7.011 -1.087 1.00 85.94 214 PHE A O 1
ATOM 1731 N N . ILE A 1 215 ? 9.562 -5.815 -2.274 1.00 84.88 215 ILE A N 1
ATOM 1732 C CA . ILE A 1 215 ? 10.582 -6.849 -2.427 1.00 84.88 215 ILE A CA 1
ATOM 1733 C C . ILE A 1 215 ? 11.852 -6.311 -1.789 1.00 84.88 215 ILE A C 1
ATOM 1735 O O . ILE A 1 215 ? 12.281 -5.202 -2.115 1.00 84.88 215 ILE A O 1
ATOM 1739 N N . TYR A 1 216 ? 12.474 -7.124 -0.935 1.00 83.00 216 TYR A N 1
ATOM 1740 C CA . TYR A 1 216 ? 13.823 -6.867 -0.458 1.00 83.00 216 TYR A CA 1
ATOM 1741 C C . TYR A 1 216 ? 14.825 -7.895 -0.999 1.00 83.00 216 TYR A C 1
ATOM 1743 O O . TYR A 1 216 ? 14.623 -9.103 -0.886 1.00 83.00 216 TYR A O 1
ATOM 1751 N N . LYS A 1 217 ? 15.939 -7.423 -1.559 1.00 78.38 217 LYS A N 1
ATOM 1752 C CA . LYS A 1 217 ? 17.090 -8.237 -1.966 1.00 78.38 217 LYS A CA 1
ATOM 1753 C C . LYS A 1 217 ? 18.286 -7.856 -1.105 1.00 78.38 217 LYS A C 1
ATOM 1755 O O . LYS A 1 217 ? 18.701 -6.708 -1.093 1.00 78.38 217 LYS A O 1
ATOM 1760 N N . LYS A 1 218 ? 18.878 -8.816 -0.394 1.00 74.06 218 LYS A N 1
ATOM 1761 C CA . LYS A 1 218 ? 20.052 -8.553 0.459 1.00 74.06 218 LYS A CA 1
ATOM 1762 C C . LYS A 1 218 ? 21.310 -8.242 -0.356 1.00 74.06 218 LYS A C 1
ATOM 1764 O O . LYS A 1 218 ? 22.121 -7.409 0.037 1.00 74.06 218 LYS A O 1
ATOM 1769 N N . GLU A 1 219 ? 21.483 -8.932 -1.478 1.00 77.69 219 GLU A N 1
ATOM 1770 C CA . GLU A 1 219 ? 22.653 -8.780 -2.339 1.00 77.69 219 GLU A CA 1
ATOM 1771 C C . GLU A 1 219 ? 22.504 -7.597 -3.293 1.00 77.69 219 GLU A C 1
ATOM 1773 O O . GLU A 1 219 ? 21.399 -7.202 -3.670 1.00 77.69 219 GLU A O 1
ATOM 1778 N N . LYS A 1 220 ? 23.634 -7.012 -3.696 1.00 82.62 220 LYS A N 1
ATOM 1779 C CA . LYS A 1 220 ? 23.631 -5.955 -4.708 1.00 82.62 220 LYS A CA 1
ATOM 1780 C C . LYS A 1 220 ? 23.180 -6.528 -6.046 1.00 82.62 220 LYS A C 1
ATOM 1782 O O . LYS A 1 220 ? 23.692 -7.552 -6.485 1.00 82.62 220 LYS A O 1
ATOM 1787 N N . LEU A 1 221 ? 22.296 -5.800 -6.720 1.00 84.75 221 LEU A N 1
ATOM 1788 C CA . LEU A 1 221 ? 21.831 -6.178 -8.049 1.00 84.75 221 LEU A CA 1
ATOM 1789 C C . LEU A 1 221 ? 22.946 -6.135 -9.094 1.00 84.75 221 LEU A C 1
ATOM 1791 O O . LEU A 1 221 ? 23.675 -5.142 -9.214 1.00 84.75 221 LEU A O 1
ATOM 1795 N N . SER A 1 222 ? 22.998 -7.184 -9.907 1.00 87.69 222 SER A N 1
ATOM 1796 C CA . SER A 1 222 ? 23.845 -7.279 -11.091 1.00 87.69 222 SER A CA 1
ATOM 1797 C C . SER A 1 222 ? 23.200 -6.583 -12.301 1.00 87.69 222 SER A C 1
ATOM 1799 O O . SER A 1 222 ? 22.120 -5.995 -12.209 1.00 87.69 222 SER A O 1
ATOM 1801 N N . ALA A 1 223 ? 23.868 -6.612 -13.458 1.00 88.00 223 ALA A N 1
ATOM 1802 C CA . ALA A 1 223 ? 23.289 -6.099 -14.700 1.00 88.00 223 ALA A CA 1
ATOM 1803 C C . ALA A 1 223 ? 22.128 -6.970 -15.210 1.00 88.00 223 ALA A C 1
ATOM 1805 O O . ALA A 1 223 ? 21.198 -6.431 -15.797 1.00 88.00 223 ALA A O 1
ATOM 1806 N N . SER A 1 224 ? 22.155 -8.284 -14.959 1.00 87.88 224 SER A N 1
ATOM 1807 C CA . SER A 1 224 ? 21.087 -9.200 -15.378 1.00 87.88 224 SER A CA 1
ATOM 1808 C C . SER A 1 224 ? 19.797 -9.038 -14.578 1.00 87.88 224 SER A C 1
ATOM 1810 O O . SER A 1 224 ? 18.744 -9.397 -15.078 1.00 87.88 224 SER A O 1
ATOM 1812 N N . ASP A 1 225 ? 19.854 -8.446 -13.381 1.00 86.50 225 ASP A N 1
ATOM 1813 C CA . ASP A 1 225 ? 18.663 -8.100 -12.588 1.00 86.50 225 ASP A CA 1
ATOM 1814 C C . ASP A 1 225 ? 17.955 -6.824 -13.086 1.00 86.50 225 ASP A C 1
ATOM 1816 O O . ASP A 1 225 ? 17.000 -6.353 -12.456 1.00 86.50 225 ASP A O 1
ATOM 1820 N N . LYS A 1 226 ? 18.477 -6.182 -14.142 1.00 93.62 226 LYS A N 1
ATOM 1821 C CA . LYS A 1 226 ? 18.066 -4.842 -14.564 1.00 93.62 226 LYS A CA 1
ATOM 1822 C C . LYS A 1 226 ? 17.502 -4.823 -15.974 1.00 93.62 226 LYS A C 1
ATOM 1824 O O . LYS A 1 226 ? 18.154 -5.211 -16.936 1.00 93.62 226 LYS A O 1
ATOM 1829 N N . ILE A 1 227 ? 16.331 -4.213 -16.094 1.00 95.44 227 ILE A N 1
ATOM 1830 C CA . ILE A 1 227 ? 15.651 -3.949 -17.358 1.00 95.44 227 ILE A CA 1
ATOM 1831 C C . ILE A 1 227 ? 15.906 -2.494 -17.758 1.00 95.44 227 ILE A C 1
ATOM 1833 O O . ILE A 1 227 ? 15.797 -1.569 -16.943 1.00 95.44 227 ILE A O 1
ATOM 1837 N N . THR A 1 228 ? 16.252 -2.253 -19.022 1.00 94.94 228 THR A N 1
ATOM 1838 C CA . THR A 1 228 ? 16.383 -0.886 -19.539 1.00 94.94 228 THR A CA 1
ATOM 1839 C C . THR A 1 228 ? 15.015 -0.213 -19.589 1.00 94.94 228 THR A C 1
ATOM 1841 O O . THR A 1 228 ? 14.101 -0.681 -20.263 1.00 94.94 228 THR A O 1
ATOM 1844 N N . ALA A 1 229 ? 14.870 0.909 -18.886 1.00 94.19 229 ALA A N 1
ATOM 1845 C CA . ALA A 1 229 ? 13.627 1.664 -18.900 1.00 94.19 229 ALA A CA 1
ATOM 1846 C C . ALA A 1 229 ? 13.517 2.514 -20.185 1.00 94.19 229 ALA A C 1
ATOM 1848 O O . ALA A 1 229 ? 14.459 3.258 -20.489 1.00 94.19 229 ALA A O 1
ATOM 1849 N N . PRO A 1 230 ? 12.386 2.473 -20.914 1.00 92.81 230 PRO A N 1
ATOM 1850 C CA . PRO A 1 230 ? 12.175 3.302 -22.102 1.00 92.81 230 PRO A CA 1
ATOM 1851 C C . PRO A 1 230 ? 12.211 4.795 -21.755 1.00 92.81 230 PRO A C 1
ATOM 1853 O O . PRO A 1 230 ? 12.062 5.170 -20.593 1.00 92.81 230 PRO A O 1
ATOM 1856 N N . LYS A 1 231 ? 12.443 5.667 -22.742 1.00 88.50 231 LYS A N 1
ATOM 1857 C CA . LYS A 1 231 ? 12.336 7.132 -22.580 1.00 88.50 231 LYS A CA 1
ATOM 1858 C C . LYS A 1 231 ? 10.856 7.566 -22.592 1.00 88.50 231 LYS A C 1
ATOM 1860 O O . LYS A 1 231 ? 10.005 6.776 -22.978 1.00 88.50 231 LYS A O 1
ATOM 1865 N N . ASP A 1 232 ? 10.572 8.787 -22.130 1.00 87.25 232 ASP A N 1
ATOM 1866 C CA . ASP A 1 232 ? 9.242 9.429 -22.209 1.00 87.25 232 ASP A CA 1
ATOM 1867 C C . ASP A 1 232 ? 8.081 8.596 -21.633 1.00 87.25 232 ASP A C 1
ATOM 1869 O O . ASP A 1 232 ? 7.067 8.314 -22.270 1.00 87.25 232 ASP A O 1
ATOM 1873 N N . SER A 1 233 ? 8.249 8.171 -20.382 1.00 93.19 233 SER A N 1
ATOM 1874 C CA . SER A 1 233 ? 7.272 7.377 -19.640 1.00 93.19 233 SER A CA 1
ATOM 1875 C C . SER A 1 233 ? 7.329 7.726 -18.154 1.00 93.19 233 SER A C 1
ATOM 1877 O O . SER A 1 233 ? 8.384 8.137 -17.658 1.00 93.19 233 SER A O 1
ATOM 1879 N N . LEU A 1 234 ? 6.238 7.508 -17.415 1.00 95.69 234 LEU A N 1
ATOM 1880 C CA . LEU A 1 234 ? 6.319 7.464 -15.955 1.00 95.69 234 LEU A CA 1
ATOM 1881 C C . LEU A 1 234 ? 7.032 6.170 -15.557 1.00 95.69 234 LEU A C 1
ATOM 1883 O O . LEU A 1 234 ? 6.739 5.103 -16.099 1.00 95.69 234 LEU A O 1
ATOM 1887 N N . LYS A 1 235 ? 7.980 6.263 -14.623 1.00 94.81 235 LYS A N 1
ATOM 1888 C CA . LYS A 1 235 ? 8.835 5.139 -14.236 1.00 94.81 235 LYS A CA 1
ATOM 1889 C C . LYS A 1 235 ? 8.885 5.002 -12.728 1.00 94.81 235 LYS A C 1
ATOM 1891 O O . LYS A 1 235 ? 9.149 5.976 -12.028 1.00 94.81 235 LYS A O 1
ATOM 1896 N N . GLY A 1 236 ? 8.710 3.778 -12.259 1.00 94.94 236 GLY A N 1
ATOM 1897 C CA . GLY A 1 236 ? 9.152 3.334 -10.947 1.00 94.94 236 GLY A CA 1
ATOM 1898 C C . GLY A 1 236 ? 10.095 2.149 -11.095 1.00 94.94 236 GLY A C 1
ATOM 1899 O O . GLY A 1 236 ? 10.246 1.580 -12.176 1.00 94.94 236 GLY A O 1
ATOM 1900 N N . ARG A 1 237 ? 10.730 1.740 -9.995 1.00 94.44 237 ARG A N 1
ATOM 1901 C CA . ARG A 1 237 ? 11.693 0.626 -10.007 1.00 94.44 237 ARG A CA 1
ATOM 1902 C C . ARG A 1 237 ? 11.104 -0.674 -10.539 1.00 94.44 237 ARG A C 1
ATOM 1904 O O . ARG A 1 237 ? 11.839 -1.492 -11.076 1.00 94.44 237 ARG A O 1
ATOM 1911 N N . ARG A 1 238 ? 9.790 -0.845 -10.430 1.00 95.38 238 ARG A N 1
ATOM 1912 C CA . ARG A 1 238 ? 9.082 -2.066 -10.814 1.00 95.38 238 ARG A CA 1
ATOM 1913 C C . ARG A 1 238 ? 7.901 -1.824 -11.752 1.00 95.38 238 ARG A C 1
ATOM 1915 O O . ARG A 1 238 ? 7.080 -2.713 -11.934 1.00 95.38 238 ARG A O 1
ATOM 1922 N N . TYR A 1 239 ? 7.807 -0.641 -12.358 1.00 97.19 239 TYR A N 1
ATOM 1923 C CA . TYR A 1 239 ? 6.774 -0.376 -13.352 1.00 97.19 239 TYR A CA 1
ATOM 1924 C C . TYR A 1 239 ? 7.156 0.721 -14.340 1.00 97.19 239 TYR A C 1
ATOM 1926 O O . TYR A 1 239 ? 7.911 1.642 -14.025 1.00 97.19 239 TYR A O 1
ATOM 1934 N N . ILE A 1 240 ? 6.542 0.662 -15.516 1.00 97.81 240 ILE A N 1
ATOM 1935 C CA . ILE A 1 240 ? 6.509 1.751 -16.492 1.00 97.81 240 ILE A CA 1
ATOM 1936 C C . ILE A 1 240 ? 5.054 2.018 -16.851 1.00 97.81 240 ILE A C 1
ATOM 1938 O O . ILE A 1 240 ? 4.308 1.072 -17.079 1.00 97.81 240 ILE A O 1
ATOM 1942 N N . ILE A 1 241 ? 4.653 3.285 -16.934 1.00 97.56 241 ILE A N 1
ATOM 1943 C CA . ILE A 1 241 ? 3.369 3.684 -17.524 1.00 97.56 241 ILE A CA 1
ATOM 1944 C C . ILE A 1 241 ? 3.652 4.561 -18.736 1.00 97.56 241 ILE A C 1
ATOM 1946 O O . ILE A 1 241 ? 4.413 5.526 -18.639 1.00 97.56 241 ILE A O 1
ATOM 1950 N N . SER A 1 242 ? 3.051 4.233 -19.877 1.00 96.31 242 SER A N 1
ATOM 1951 C CA . SER A 1 242 ? 3.230 5.011 -21.103 1.00 96.31 242 SER A CA 1
ATOM 1952 C C . SER A 1 242 ? 2.002 4.979 -22.006 1.00 96.31 242 SER A C 1
ATOM 1954 O O . SER A 1 242 ? 1.229 4.021 -22.001 1.00 96.31 242 SER A O 1
ATOM 1956 N N . GLU A 1 243 ? 1.854 6.041 -22.793 1.00 94.44 243 GLU A N 1
ATOM 1957 C CA . GLU A 1 243 ? 0.937 6.119 -23.936 1.00 94.44 243 GLU A CA 1
ATOM 1958 C C . GLU A 1 243 ? 1.455 5.337 -25.143 1.00 94.44 243 GLU A C 1
ATOM 1960 O O . GLU A 1 243 ? 0.665 4.878 -25.965 1.00 94.44 243 GLU A O 1
ATOM 1965 N N . TYR A 1 244 ? 2.771 5.138 -25.228 1.00 93.56 244 TYR A N 1
ATOM 1966 C CA . TYR A 1 244 ? 3.395 4.379 -26.299 1.00 93.56 244 TYR A CA 1
ATOM 1967 C C . TYR A 1 244 ? 3.375 2.877 -26.001 1.00 93.56 244 TYR A C 1
ATOM 1969 O O . TYR A 1 244 ? 3.496 2.424 -24.854 1.00 93.56 244 TYR A O 1
ATOM 1977 N N . ASP A 1 245 ? 3.231 2.092 -27.067 1.00 94.00 245 ASP A N 1
ATOM 1978 C CA . ASP A 1 245 ? 3.406 0.649 -26.995 1.00 94.00 245 ASP A CA 1
ATOM 1979 C C . ASP A 1 245 ? 4.896 0.302 -27.119 1.00 94.00 245 ASP A C 1
ATOM 1981 O O . ASP A 1 245 ? 5.550 0.670 -28.096 1.00 94.00 245 ASP A O 1
ATOM 1985 N N . PHE A 1 246 ? 5.438 -0.389 -26.119 1.00 93.81 246 PHE A N 1
ATOM 1986 C CA . PHE A 1 246 ? 6.836 -0.783 -26.045 1.00 93.81 246 PHE A CA 1
ATOM 1987 C C . PHE A 1 246 ? 6.956 -2.305 -25.989 1.00 93.81 246 PHE A C 1
ATOM 1989 O O . PHE A 1 246 ? 6.262 -2.979 -25.229 1.00 93.81 246 PHE A O 1
ATOM 1996 N N . ALA A 1 247 ? 7.916 -2.852 -26.730 1.00 93.38 247 ALA A N 1
ATOM 1997 C CA . ALA A 1 247 ? 8.381 -4.218 -26.533 1.00 93.38 247 ALA A CA 1
ATOM 1998 C C . ALA A 1 247 ? 9.537 -4.197 -25.523 1.00 93.38 247 ALA A C 1
ATOM 2000 O O . ALA A 1 247 ? 10.681 -3.939 -25.892 1.00 93.38 247 ALA A O 1
ATOM 2001 N N . ILE A 1 248 ? 9.227 -4.410 -24.243 1.00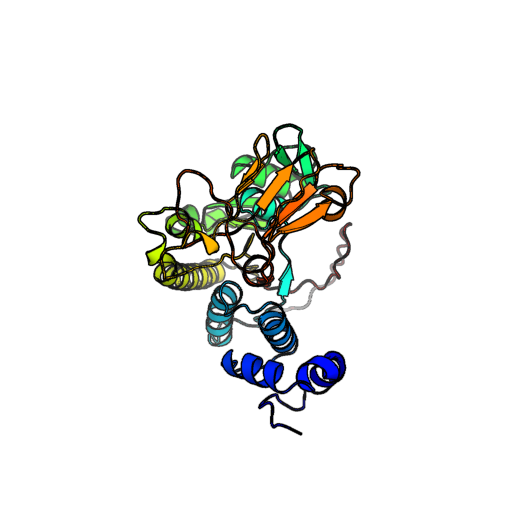 94.75 248 ILE A N 1
ATOM 2002 C CA . ILE A 1 248 ? 10.226 -4.440 -23.169 1.00 94.75 248 ILE A CA 1
ATOM 2003 C C . ILE A 1 248 ? 10.422 -5.890 -22.725 1.00 94.75 248 ILE A C 1
ATOM 2005 O O . ILE A 1 248 ? 9.532 -6.486 -22.111 1.00 94.75 248 ILE A O 1
ATOM 2009 N N . GLU A 1 249 ? 11.585 -6.455 -23.041 1.00 93.06 249 GLU A N 1
ATOM 2010 C CA . GLU A 1 249 ? 11.959 -7.808 -22.625 1.00 93.06 249 GLU A CA 1
ATOM 2011 C C . GLU A 1 249 ? 11.923 -7.953 -21.094 1.00 93.06 249 GLU A C 1
ATOM 2013 O O . GLU A 1 249 ? 12.229 -7.014 -20.358 1.00 93.06 249 GLU A O 1
ATOM 2018 N N . GLY A 1 250 ? 11.501 -9.125 -20.611 1.00 90.50 250 GLY A N 1
ATOM 2019 C CA . GLY A 1 250 ? 11.387 -9.397 -19.175 1.00 90.50 250 GLY A CA 1
ATOM 2020 C C . GLY A 1 250 ? 10.188 -8.728 -18.498 1.0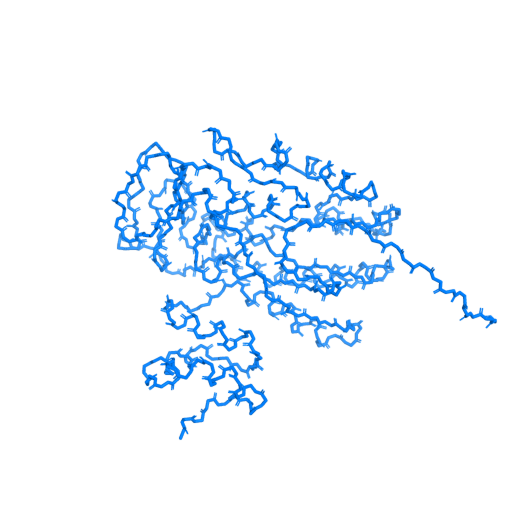0 90.50 250 GLY A C 1
ATOM 2021 O O . GLY A 1 250 ? 10.087 -8.758 -17.277 1.00 90.50 250 GLY A O 1
ATOM 2022 N N . THR A 1 251 ? 9.260 -8.139 -19.257 1.00 95.75 251 THR A N 1
ATOM 2023 C CA . THR A 1 251 ? 8.035 -7.533 -18.717 1.00 95.75 251 THR A CA 1
ATOM 2024 C C . THR A 1 251 ? 6.788 -8.150 -19.325 1.00 95.75 251 THR A C 1
ATOM 2026 O O . THR A 1 251 ? 6.817 -8.725 -20.413 1.00 95.75 251 THR A O 1
ATOM 2029 N N . TYR A 1 252 ? 5.667 -7.989 -18.635 1.00 92.25 252 TYR A N 1
ATOM 2030 C CA . TYR A 1 252 ? 4.355 -8.164 -19.232 1.00 92.25 252 TYR A CA 1
ATOM 2031 C C . TYR A 1 252 ? 3.575 -6.847 -19.163 1.00 92.25 252 TYR A C 1
ATOM 2033 O O . TYR A 1 252 ? 3.869 -5.961 -18.356 1.00 92.25 252 TYR A O 1
ATOM 2041 N N . LYS A 1 253 ? 2.591 -6.714 -20.052 1.00 94.06 253 LYS A N 1
ATOM 2042 C CA . LYS A 1 253 ? 1.837 -5.481 -20.285 1.00 94.06 253 LYS A CA 1
ATOM 2043 C C . LYS A 1 253 ? 0.385 -5.653 -19.847 1.00 94.06 253 LYS A C 1
ATOM 2045 O O . LYS A 1 253 ? -0.259 -6.622 -20.244 1.00 94.06 253 LYS A O 1
ATOM 2050 N N . ILE A 1 254 ? -0.144 -4.692 -19.093 1.00 91.75 254 ILE A N 1
ATOM 2051 C CA . ILE A 1 254 ? -1.573 -4.576 -18.775 1.00 91.75 254 ILE A CA 1
ATOM 2052 C C . ILE A 1 254 ? -2.082 -3.215 -19.275 1.00 91.75 254 ILE A C 1
ATOM 2054 O O . ILE A 1 254 ? -1.492 -2.190 -18.926 1.00 91.75 254 ILE A O 1
ATOM 2058 N N . PRO A 1 255 ? -3.200 -3.157 -20.023 1.00 95.12 255 PRO A N 1
ATOM 2059 C CA . PRO A 1 255 ? -3.862 -1.890 -20.319 1.00 95.12 255 PRO A CA 1
ATOM 2060 C C . PRO A 1 255 ? -4.322 -1.190 -19.033 1.00 95.12 255 PRO A C 1
ATOM 2062 O O . PRO A 1 255 ? -5.024 -1.783 -18.209 1.00 95.12 255 PRO A O 1
ATOM 2065 N N . LEU A 1 256 ? -3.980 0.087 -18.864 1.00 93.88 256 LEU A N 1
ATOM 2066 C CA . LEU A 1 256 ? -4.345 0.870 -17.680 1.00 93.88 256 LEU A CA 1
ATOM 2067 C C . LEU A 1 256 ? -5.872 1.005 -17.546 1.00 93.88 256 LEU A C 1
ATOM 2069 O O . LEU A 1 256 ? -6.404 0.943 -16.435 1.00 93.88 256 LEU A O 1
ATOM 2073 N N . GLY A 1 257 ? -6.586 1.051 -18.676 1.00 90.56 257 GLY A N 1
ATOM 2074 C CA . GLY A 1 257 ? -8.046 0.995 -18.723 1.00 90.56 257 GLY A CA 1
ATOM 2075 C C . GLY A 1 257 ? -8.639 -0.251 -18.061 1.00 90.56 257 GLY A C 1
ATOM 2076 O O . GLY A 1 257 ? -9.691 -0.160 -17.436 1.00 90.56 257 GLY A O 1
ATOM 2077 N N . THR A 1 258 ? -7.948 -1.396 -18.080 1.00 88.38 258 THR A N 1
ATOM 2078 C CA . THR A 1 258 ? -8.373 -2.615 -17.365 1.00 88.38 258 THR A CA 1
ATOM 2079 C C . THR A 1 258 ? -8.257 -2.446 -15.850 1.00 88.38 258 THR A C 1
ATOM 2081 O O . THR A 1 258 ? -9.149 -2.851 -15.103 1.00 88.38 258 THR A O 1
ATOM 2084 N N . ILE A 1 259 ? -7.175 -1.816 -15.388 1.00 84.69 259 ILE A N 1
ATOM 2085 C CA . ILE A 1 259 ? -6.884 -1.594 -13.965 1.00 84.69 259 ILE A CA 1
ATOM 2086 C C . ILE A 1 259 ? -7.899 -0.609 -13.365 1.00 84.69 259 ILE A C 1
ATOM 2088 O O . ILE A 1 259 ? -8.529 -0.884 -12.338 1.00 84.69 259 ILE A O 1
ATOM 2092 N N . PHE A 1 260 ? -8.110 0.528 -14.028 1.00 85.38 260 PHE A N 1
ATOM 2093 C CA . PHE A 1 260 ? -9.072 1.541 -13.585 1.00 85.38 260 PHE A CA 1
ATOM 2094 C C . PHE A 1 260 ? -10.527 1.167 -13.917 1.00 85.38 260 PHE A C 1
ATOM 2096 O O . PHE A 1 260 ? -11.454 1.588 -13.219 1.00 85.38 260 PHE A O 1
ATOM 2103 N N . ARG A 1 261 ? -10.731 0.255 -14.876 1.00 86.12 261 ARG A N 1
ATOM 2104 C CA . ARG A 1 261 ? -12.017 -0.074 -15.519 1.00 86.12 261 ARG A CA 1
ATOM 2105 C C . ARG A 1 261 ? -12.641 1.161 -16.171 1.00 86.12 261 ARG A C 1
ATOM 2107 O O . ARG A 1 261 ? -13.784 1.516 -15.898 1.00 86.12 261 ARG A O 1
ATOM 2114 N N . ASN A 1 262 ? -11.852 1.828 -17.004 1.00 88.69 262 ASN A N 1
ATOM 2115 C CA . ASN A 1 262 ? -12.243 2.992 -17.795 1.00 88.69 262 ASN A CA 1
ATOM 2116 C C . ASN A 1 262 ? -11.631 2.902 -19.210 1.00 88.69 262 ASN A C 1
ATOM 2118 O O . ASN A 1 262 ? -11.101 1.865 -19.603 1.00 88.69 262 ASN A O 1
ATOM 2122 N N . GLN A 1 263 ? -11.727 3.983 -19.987 1.00 93.94 263 GLN A N 1
ATOM 2123 C CA . GLN A 1 263 ? -11.250 4.042 -21.376 1.00 93.94 263 GLN A CA 1
ATOM 2124 C C . GLN A 1 263 ? -9.794 4.528 -21.505 1.00 93.94 263 GLN A C 1
ATOM 2126 O O . GLN A 1 263 ? -9.405 5.027 -22.562 1.00 93.94 263 GLN A O 1
ATOM 2131 N N . ASP A 1 264 ? -8.991 4.424 -20.441 1.00 96.12 264 ASP A N 1
ATOM 2132 C CA . ASP A 1 264 ? -7.578 4.800 -20.484 1.00 96.12 264 ASP A CA 1
ATOM 2133 C C . ASP A 1 264 ? -6.807 3.886 -21.446 1.00 96.12 264 ASP A C 1
ATOM 2135 O O . ASP A 1 264 ? -6.831 2.657 -21.328 1.00 96.12 264 ASP A O 1
ATOM 2139 N N . ARG A 1 265 ? -6.142 4.502 -22.426 1.00 95.81 265 ARG A N 1
ATOM 2140 C CA . ARG A 1 265 ? -5.440 3.810 -23.515 1.00 95.81 265 ARG A CA 1
ATOM 2141 C C . ARG A 1 265 ? -3.974 3.524 -23.204 1.00 95.81 265 ARG A C 1
ATOM 2143 O O . ARG A 1 265 ? -3.310 2.868 -24.002 1.00 95.81 265 ARG A O 1
ATOM 2150 N N . ARG A 1 266 ? -3.461 4.023 -22.077 1.00 97.31 266 ARG A N 1
ATOM 2151 C CA . ARG A 1 266 ? -2.078 3.789 -21.660 1.00 97.31 266 ARG A CA 1
ATOM 2152 C C . ARG A 1 266 ? -1.869 2.348 -21.243 1.00 97.31 266 ARG A C 1
ATOM 2154 O O . ARG A 1 266 ? -2.800 1.627 -20.889 1.00 97.31 266 ARG A O 1
ATOM 2161 N N . ASN A 1 267 ? -0.607 1.955 -21.228 1.00 96.94 267 ASN A N 1
ATOM 2162 C CA . ASN A 1 267 ? -0.165 0.641 -20.805 1.00 96.94 267 ASN A CA 1
ATOM 2163 C C . ASN A 1 267 ? 0.701 0.744 -19.555 1.00 96.94 267 ASN A C 1
ATOM 2165 O O . ASN A 1 267 ? 1.514 1.661 -19.428 1.00 96.94 267 ASN A O 1
ATOM 2169 N N . VAL A 1 268 ? 0.543 -0.232 -18.663 1.00 97.00 268 VAL A N 1
ATOM 2170 C CA . VAL A 1 268 ? 1.453 -0.492 -17.549 1.00 97.00 268 VAL A CA 1
ATOM 2171 C C . VAL A 1 268 ? 2.309 -1.701 -17.905 1.00 97.00 268 VAL A C 1
ATOM 2173 O O . VAL A 1 268 ? 1.778 -2.748 -18.272 1.00 97.00 268 VAL A O 1
ATOM 2176 N N . TYR A 1 269 ? 3.623 -1.561 -17.777 1.00 97.75 269 TYR A N 1
ATOM 2177 C CA . TYR A 1 269 ? 4.593 -2.638 -17.949 1.00 97.75 269 TYR A CA 1
ATOM 2178 C C . TYR A 1 269 ? 5.173 -2.996 -16.595 1.00 97.75 269 TYR A C 1
ATOM 2180 O O . TYR A 1 269 ? 5.614 -2.113 -15.857 1.00 97.75 269 TYR A O 1
ATOM 2188 N N . LEU A 1 270 ? 5.174 -4.284 -16.283 1.00 95.31 270 LEU A N 1
ATOM 2189 C CA . LEU A 1 270 ? 5.564 -4.815 -14.984 1.00 95.31 270 LEU A CA 1
ATOM 2190 C C . LEU A 1 270 ? 6.610 -5.909 -15.220 1.00 95.31 270 LEU A C 1
ATOM 2192 O O . LEU A 1 270 ? 6.372 -6.783 -16.060 1.00 95.31 270 LEU A O 1
ATOM 2196 N N . PRO A 1 271 ? 7.772 -5.878 -14.543 1.00 93.25 271 PRO A N 1
ATOM 2197 C CA . PRO A 1 271 ? 8.767 -6.927 -14.685 1.00 93.25 271 PRO A CA 1
ATOM 2198 C C . PRO A 1 271 ? 8.205 -8.283 -14.257 1.00 93.25 271 PRO A C 1
ATOM 2200 O O . PRO A 1 271 ? 7.475 -8.394 -13.269 1.00 93.25 271 PRO A O 1
ATOM 2203 N N . ILE A 1 272 ? 8.581 -9.321 -14.990 1.00 85.31 272 ILE A N 1
ATOM 2204 C CA . ILE A 1 272 ? 8.338 -10.710 -14.620 1.00 85.31 272 ILE A CA 1
ATOM 2205 C C . ILE A 1 272 ? 9.344 -11.071 -13.519 1.00 85.31 272 ILE A C 1
ATOM 2207 O O . ILE A 1 272 ? 10.526 -10.757 -13.612 1.00 85.31 272 ILE A O 1
ATOM 2211 N N . GLY A 1 273 ? 8.884 -11.709 -12.444 1.00 83.12 273 GLY A N 1
ATOM 2212 C CA . GLY A 1 273 ? 9.749 -12.037 -11.310 1.00 83.12 273 GLY A CA 1
ATOM 2213 C C . GLY A 1 273 ? 10.165 -10.795 -10.515 1.00 83.12 273 GLY A C 1
ATOM 2214 O O . GLY A 1 273 ? 9.329 -9.945 -10.205 1.00 83.12 273 GLY A O 1
ATOM 2215 N N . THR A 1 274 ? 11.449 -10.697 -10.158 1.00 83.81 274 THR A N 1
ATOM 2216 C CA . THR A 1 274 ? 11.975 -9.712 -9.187 1.00 83.81 274 THR A CA 1
ATOM 2217 C C . THR A 1 274 ? 12.930 -8.676 -9.798 1.00 83.81 274 THR A C 1
ATOM 2219 O O . THR A 1 274 ? 13.599 -7.944 -9.066 1.00 83.81 274 THR A O 1
ATOM 2222 N N . ASP A 1 275 ? 13.000 -8.603 -11.127 1.00 88.06 275 ASP A N 1
ATOM 2223 C CA . ASP A 1 275 ? 13.879 -7.676 -11.849 1.00 88.06 275 ASP A CA 1
ATOM 2224 C C . ASP A 1 275 ? 13.430 -6.222 -11.693 1.00 88.06 275 ASP A C 1
ATOM 2226 O O . ASP A 1 275 ? 12.258 -5.935 -11.443 1.00 88.06 275 ASP A O 1
ATOM 2230 N N . VAL A 1 276 ? 14.350 -5.275 -11.845 1.00 93.62 276 VAL A N 1
ATOM 2231 C CA . VAL A 1 276 ? 14.050 -3.850 -11.658 1.00 93.62 276 VAL A CA 1
ATOM 2232 C C . VAL A 1 276 ? 14.381 -3.045 -12.900 1.00 93.62 276 VAL A C 1
ATOM 2234 O O . VAL A 1 276 ? 15.345 -3.313 -13.610 1.00 93.62 276 VAL A O 1
ATOM 2237 N N . PHE A 1 277 ? 13.630 -1.983 -13.145 1.00 96.12 277 PHE A N 1
ATOM 2238 C CA . PHE A 1 277 ? 14.012 -0.990 -14.132 1.00 96.12 277 PHE A CA 1
ATOM 2239 C C . PHE A 1 277 ? 15.238 -0.204 -13.657 1.00 96.12 277 PHE A C 1
ATOM 2241 O O . PHE A 1 277 ? 15.289 0.312 -12.534 1.00 96.12 277 PHE A O 1
ATOM 2248 N N . SER A 1 278 ? 16.225 -0.076 -14.543 1.00 93.31 278 SER A N 1
ATOM 2249 C CA . SER A 1 278 ? 17.413 0.740 -14.306 1.00 93.31 278 SER A CA 1
ATOM 2250 C C . SER A 1 278 ? 17.047 2.225 -14.355 1.00 93.31 278 SER A C 1
ATOM 2252 O O . SER A 1 278 ? 16.961 2.825 -15.428 1.00 93.31 278 SER A O 1
ATOM 2254 N N . ILE A 1 279 ? 16.834 2.815 -13.180 1.00 90.94 279 ILE A N 1
ATOM 2255 C CA . ILE A 1 279 ? 16.473 4.223 -12.980 1.00 90.94 279 ILE A CA 1
ATOM 2256 C C . ILE A 1 279 ? 17.559 4.891 -12.127 1.00 90.94 279 ILE A C 1
ATOM 2258 O O . ILE A 1 279 ? 18.160 4.267 -11.249 1.00 90.94 279 ILE A O 1
ATOM 2262 N N . ALA A 1 280 ? 17.854 6.160 -12.408 1.00 86.50 280 ALA A N 1
ATOM 2263 C CA . ALA A 1 280 ? 18.847 6.920 -11.655 1.00 86.50 280 ALA A CA 1
ATOM 2264 C C . ALA A 1 280 ? 18.334 7.283 -10.248 1.00 86.50 280 ALA A C 1
ATOM 2266 O O . ALA A 1 280 ? 17.196 7.719 -10.104 1.00 86.50 280 ALA A O 1
ATOM 2267 N N . GLY A 1 281 ? 19.204 7.162 -9.237 1.00 82.25 281 GLY A N 1
ATOM 2268 C CA . GLY A 1 281 ? 18.937 7.577 -7.851 1.00 82.25 281 GLY A CA 1
ATOM 2269 C C . GLY A 1 281 ? 18.061 6.613 -7.037 1.00 82.25 281 GLY A C 1
ATOM 2270 O O . GLY A 1 281 ? 17.239 5.890 -7.586 1.00 82.25 281 GLY A O 1
ATOM 2271 N N . GLY A 1 282 ? 18.234 6.599 -5.714 1.00 77.19 282 GLY A N 1
ATOM 2272 C CA . GLY A 1 282 ? 17.498 5.712 -4.800 1.00 77.19 282 GLY A CA 1
ATOM 2273 C C . GLY A 1 282 ? 18.084 4.301 -4.665 1.00 77.19 282 GLY A C 1
ATOM 2274 O O . GLY A 1 282 ? 19.038 3.939 -5.361 1.00 77.19 282 GLY A O 1
ATOM 2275 N N . GLY A 1 283 ? 17.508 3.539 -3.735 1.00 82.75 283 GLY A N 1
ATOM 2276 C CA . GLY A 1 283 ? 17.829 2.136 -3.483 1.00 82.75 283 GLY A CA 1
ATOM 2277 C C . GLY A 1 283 ? 17.472 1.214 -4.651 1.00 82.75 283 GLY A C 1
ATOM 2278 O O . GLY A 1 283 ? 16.691 1.568 -5.539 1.00 82.75 283 GLY A O 1
ATOM 2279 N N . ASN A 1 284 ? 18.084 0.033 -4.678 1.00 84.56 284 ASN A N 1
ATOM 2280 C CA . ASN A 1 284 ? 17.710 -1.048 -5.602 1.00 84.56 284 ASN A CA 1
ATOM 2281 C C . ASN A 1 284 ? 17.354 -2.338 -4.862 1.00 84.56 284 ASN A C 1
ATOM 2283 O O . ASN A 1 284 ? 16.898 -3.294 -5.488 1.00 84.56 284 ASN A O 1
ATOM 2287 N N . ASN A 1 285 ? 17.612 -2.376 -3.559 1.00 82.56 285 ASN A N 1
ATOM 2288 C CA . ASN A 1 285 ? 17.481 -3.571 -2.760 1.00 82.56 285 ASN A CA 1
ATOM 2289 C C . ASN A 1 285 ? 16.114 -3.607 -2.091 1.00 82.56 285 ASN A C 1
ATOM 2291 O O . ASN A 1 285 ? 15.589 -4.697 -1.943 1.00 82.56 285 ASN A O 1
ATOM 2295 N N . PHE A 1 286 ? 15.508 -2.459 -1.785 1.00 88.19 286 PHE A N 1
ATOM 2296 C CA . PHE A 1 286 ? 14.091 -2.342 -1.441 1.00 88.19 286 PHE A CA 1
ATOM 2297 C C . PHE A 1 286 ? 13.321 -1.718 -2.608 1.00 88.19 286 PHE A C 1
ATOM 2299 O O . PHE A 1 286 ? 13.639 -0.612 -3.049 1.00 88.19 286 PHE A O 1
ATOM 2306 N N . VAL A 1 287 ? 12.335 -2.434 -3.149 1.00 90.06 287 VAL A N 1
ATOM 2307 C CA . VAL A 1 287 ? 11.545 -1.965 -4.295 1.00 90.06 287 VAL A CA 1
ATOM 2308 C C . VAL A 1 287 ? 10.087 -2.387 -4.193 1.00 90.06 287 VAL A C 1
ATOM 2310 O O . VAL A 1 287 ? 9.763 -3.429 -3.638 1.00 90.06 287 VAL A O 1
ATOM 2313 N N . HIS A 1 288 ? 9.211 -1.602 -4.804 1.00 90.81 288 HIS A N 1
ATOM 2314 C CA . HIS A 1 288 ? 7.789 -1.891 -4.946 1.00 90.81 288 HIS A CA 1
ATOM 2315 C C . HIS A 1 288 ? 7.285 -1.319 -6.284 1.00 90.81 288 HIS A C 1
ATOM 2317 O O . HIS A 1 288 ? 8.039 -0.668 -7.025 1.00 90.81 288 HIS A O 1
ATOM 2323 N N . GLY A 1 289 ? 6.010 -1.538 -6.612 1.00 91.25 289 GLY A N 1
ATOM 2324 C CA . GLY A 1 289 ? 5.383 -1.062 -7.847 1.00 91.25 289 GLY A CA 1
ATOM 2325 C C . GLY A 1 289 ? 5.126 -2.151 -8.887 1.00 91.25 289 GLY A C 1
ATOM 2326 O O . GLY A 1 289 ? 4.437 -1.892 -9.870 1.00 91.25 289 GLY A O 1
ATOM 2327 N N . GLY A 1 290 ? 5.646 -3.355 -8.675 1.00 89.75 290 GLY A N 1
ATOM 2328 C CA . GLY A 1 290 ? 5.473 -4.508 -9.543 1.00 89.75 290 GLY A CA 1
ATOM 2329 C C . GLY A 1 290 ? 4.204 -5.287 -9.237 1.00 89.75 290 GLY A C 1
ATOM 2330 O O . GLY A 1 290 ? 3.251 -4.786 -8.642 1.00 89.75 290 GLY A O 1
ATOM 2331 N N . SER A 1 291 ? 4.189 -6.543 -9.658 1.00 84.31 291 SER A N 1
ATOM 2332 C CA . SER A 1 291 ? 3.045 -7.440 -9.490 1.00 84.31 291 SER A CA 1
ATOM 2333 C C . SER A 1 291 ? 3.411 -8.776 -8.875 1.00 84.31 291 SER A C 1
ATOM 2335 O O . SER A 1 291 ? 2.748 -9.783 -9.131 1.00 84.31 291 SER A O 1
ATOM 2337 N N . SER A 1 292 ? 4.526 -8.827 -8.151 1.00 79.25 292 SER A N 1
ATOM 2338 C CA . SER A 1 292 ? 4.774 -10.000 -7.327 1.00 79.25 292 SER A CA 1
ATOM 2339 C C . SER A 1 292 ? 3.670 -10.109 -6.274 1.00 79.25 292 SER A C 1
ATOM 2341 O O . SER A 1 292 ? 3.027 -9.122 -5.911 1.00 79.25 292 SER A O 1
ATOM 2343 N N . LEU A 1 293 ? 3.434 -11.318 -5.777 1.00 69.06 293 LEU A N 1
ATOM 2344 C CA . LEU A 1 293 ? 2.438 -11.534 -4.728 1.00 69.06 293 LEU A CA 1
ATOM 2345 C C . LEU A 1 293 ? 2.817 -10.789 -3.454 1.00 69.06 293 LEU A C 1
ATOM 2347 O O . LEU A 1 293 ? 1.933 -10.283 -2.781 1.00 69.06 293 LEU A O 1
ATOM 2351 N N . GLN A 1 294 ? 4.116 -10.680 -3.175 1.00 67.88 294 GLN A N 1
ATOM 2352 C CA . GLN A 1 294 ? 4.659 -9.827 -2.129 1.00 67.88 294 GLN A CA 1
ATOM 2353 C C . GLN A 1 294 ? 4.124 -8.409 -2.278 1.00 67.88 294 GLN A C 1
ATOM 2355 O O . GLN A 1 294 ? 3.483 -7.887 -1.386 1.00 67.88 294 GLN A O 1
ATOM 2360 N N . GLU A 1 295 ? 4.292 -7.805 -3.448 1.00 73.81 295 GLU A N 1
ATOM 2361 C CA . GLU A 1 295 ? 3.858 -6.430 -3.683 1.00 73.81 295 GLU A CA 1
ATOM 2362 C C . GLU A 1 295 ? 2.319 -6.269 -3.714 1.00 73.81 295 GLU A C 1
ATOM 2364 O O . GLU A 1 295 ? 1.795 -5.175 -3.471 1.00 73.81 295 GLU A O 1
ATOM 2369 N N . MET A 1 296 ? 1.586 -7.343 -4.036 1.00 65.31 296 MET A N 1
ATOM 2370 C CA . MET A 1 296 ? 0.143 -7.301 -4.289 1.00 65.31 296 MET A CA 1
ATOM 2371 C C . MET A 1 296 ? -0.745 -7.750 -3.133 1.00 65.31 296 MET A C 1
ATOM 2373 O O . MET A 1 296 ? -1.845 -7.224 -3.002 1.00 65.31 296 MET A O 1
ATOM 2377 N N . ILE A 1 297 ? -0.340 -8.734 -2.338 1.00 62.91 297 ILE A N 1
ATOM 2378 C CA . ILE A 1 297 ? -1.180 -9.270 -1.269 1.00 62.91 297 ILE A CA 1
ATOM 2379 C C . ILE A 1 297 ? -0.941 -8.446 -0.014 1.00 62.91 297 ILE A C 1
ATOM 2381 O O . ILE A 1 297 ? 0.145 -8.465 0.560 1.00 62.91 297 ILE A O 1
ATOM 2385 N N . VAL A 1 298 ? -1.985 -7.753 0.425 1.00 53.44 298 VAL A N 1
ATOM 2386 C CA . VAL A 1 298 ? -1.984 -6.978 1.665 1.00 53.44 298 VAL A CA 1
ATOM 2387 C C . VAL A 1 298 ? -2.991 -7.579 2.640 1.00 53.44 298 VAL A C 1
ATOM 2389 O O . VAL A 1 298 ? -3.978 -8.205 2.245 1.00 53.44 298 VAL A O 1
ATOM 2392 N N . ALA A 1 299 ? -2.709 -7.431 3.926 1.00 49.47 299 ALA A N 1
ATOM 2393 C CA . ALA A 1 299 ? -3.563 -7.915 4.998 1.00 49.47 299 ALA A CA 1
ATOM 2394 C C . ALA A 1 299 ? -4.613 -6.874 5.366 1.00 49.47 299 ALA A C 1
ATOM 2396 O O . ALA A 1 299 ? -4.288 -5.691 5.362 1.00 49.47 299 ALA A O 1
ATOM 2397 N N . VAL A 1 300 ? -5.819 -7.312 5.730 1.00 41.84 300 VAL A N 1
ATOM 2398 C CA . VAL A 1 300 ? -6.813 -6.475 6.412 1.00 41.84 300 VAL A CA 1
ATOM 2399 C C . VAL A 1 300 ? -7.488 -7.231 7.545 1.00 41.84 300 VAL A C 1
ATOM 2401 O O . VAL A 1 300 ? -7.535 -8.453 7.519 1.00 41.84 300 VAL A O 1
ATOM 2404 N N . ASP A 1 301 ? -8.018 -6.497 8.523 1.00 40.66 301 ASP A N 1
ATOM 2405 C CA . ASP A 1 301 ? -8.984 -7.001 9.503 1.00 40.66 301 ASP A CA 1
ATOM 2406 C C . ASP A 1 301 ? -10.403 -6.549 9.099 1.00 40.66 301 ASP A C 1
ATOM 2408 O O . ASP A 1 301 ? -10.676 -5.348 9.026 1.00 40.66 301 ASP A O 1
ATOM 2412 N N . GLU A 1 302 ? -11.304 -7.489 8.783 1.00 38.28 302 GLU A N 1
ATOM 2413 C CA . GLU A 1 302 ? -12.687 -7.189 8.380 1.00 38.28 302 GLU A CA 1
ATOM 2414 C C . GLU A 1 302 ? -13.707 -7.889 9.274 1.00 38.28 302 GLU A C 1
ATOM 2416 O O . GLU A 1 302 ? -13.892 -9.105 9.225 1.00 38.28 302 GLU A O 1
ATOM 2421 N N . LYS A 1 303 ? -14.526 -7.093 9.961 1.00 36.72 303 LYS A N 1
ATOM 2422 C CA . LYS A 1 303 ? -15.914 -7.485 10.225 1.00 36.72 303 LYS A CA 1
ATOM 2423 C C . LYS A 1 303 ? -16.855 -6.355 9.831 1.00 36.72 303 LYS A C 1
ATOM 2425 O O . LYS A 1 303 ? -17.123 -5.438 10.607 1.00 36.72 303 LYS A O 1
ATOM 2430 N N . SER A 1 304 ? -17.263 -6.385 8.565 1.00 34.47 304 SER A N 1
ATOM 2431 C CA . SER A 1 304 ? -18.540 -5.895 8.021 1.00 34.47 304 SER A CA 1
ATOM 2432 C C . SER A 1 304 ? -18.723 -6.520 6.632 1.00 34.47 304 SER A C 1
ATOM 2434 O O . SER A 1 304 ? -18.570 -5.842 5.623 1.00 34.47 304 SER A O 1
ATOM 2436 N N . LEU A 1 305 ? -18.961 -7.835 6.622 1.00 34.78 305 LEU A N 1
ATOM 2437 C CA . LEU A 1 305 ? -19.268 -8.687 5.465 1.00 34.78 305 LEU A CA 1
ATOM 2438 C C . LEU A 1 305 ? -19.972 -7.946 4.307 1.00 34.78 305 LEU A C 1
ATOM 2440 O O . LEU A 1 305 ? -21.189 -7.782 4.338 1.00 34.78 305 LEU A O 1
ATOM 2444 N N . LEU A 1 306 ? -19.220 -7.568 3.271 1.00 26.41 306 LEU A N 1
ATOM 2445 C CA . LEU A 1 306 ? -19.739 -7.147 1.967 1.00 26.41 306 LEU A CA 1
ATOM 2446 C C . LEU A 1 306 ? -18.765 -7.627 0.885 1.00 26.41 306 LEU A C 1
ATOM 2448 O O . LEU A 1 306 ? -17.576 -7.323 0.920 1.00 26.41 306 LEU A O 1
ATOM 2452 N N . GLU A 1 307 ? -19.280 -8.434 -0.042 1.00 27.11 307 GLU A N 1
ATOM 2453 C CA . GLU A 1 307 ? -18.552 -8.970 -1.191 1.00 27.11 307 GLU A CA 1
ATOM 2454 C C . GLU A 1 307 ? -17.889 -7.859 -2.020 1.00 27.11 307 GLU A C 1
ATOM 2456 O O . GLU A 1 307 ? -18.421 -6.759 -2.168 1.00 27.11 307 GLU A O 1
ATOM 2461 N N . ILE A 1 308 ? -16.739 -8.178 -2.621 1.00 30.20 308 ILE A N 1
ATOM 2462 C CA . ILE A 1 308 ? -16.032 -7.333 -3.587 1.00 30.20 308 ILE A CA 1
ATOM 2463 C C . ILE A 1 308 ? -16.909 -7.142 -4.836 1.00 30.20 308 ILE A C 1
ATOM 2465 O O . ILE A 1 308 ? -16.737 -7.820 -5.844 1.00 30.20 308 ILE A O 1
ATOM 2469 N N . PHE A 1 309 ? -17.800 -6.155 -4.801 1.00 22.27 309 PHE A N 1
ATOM 2470 C CA . PHE A 1 309 ? -18.269 -5.414 -5.966 1.00 22.27 309 PHE A CA 1
ATOM 2471 C C . PHE A 1 309 ? -18.359 -3.921 -5.619 1.00 22.27 309 PHE A C 1
ATOM 2473 O O . PHE A 1 309 ? -18.680 -3.515 -4.509 1.00 22.27 309 PHE A O 1
ATOM 2480 N N . ARG A 1 310 ? -17.961 -3.096 -6.589 1.00 31.19 310 ARG A N 1
ATOM 2481 C CA . ARG A 1 310 ? -17.909 -1.630 -6.522 1.00 31.19 310 ARG A CA 1
ATOM 2482 C C . ARG A 1 310 ? -19.336 -1.057 -6.357 1.00 31.19 310 ARG A C 1
ATOM 2484 O O . ARG A 1 310 ? -20.173 -1.431 -7.170 1.00 31.19 310 ARG A O 1
ATOM 2491 N N . HIS A 1 311 ? -19.533 -0.119 -5.411 1.00 24.64 311 HIS A N 1
ATOM 2492 C CA . HIS A 1 311 ? -20.767 0.669 -5.101 1.00 24.64 311 HIS A CA 1
ATOM 2493 C C . HIS A 1 311 ? -21.986 -0.156 -4.633 1.00 24.64 311 HIS A C 1
ATOM 2495 O O . HIS A 1 311 ? -22.162 -1.271 -5.089 1.00 24.64 311 HIS A O 1
ATOM 2501 N N . GLU A 1 312 ? -22.895 0.275 -3.745 1.00 32.84 312 GLU A N 1
ATOM 2502 C CA . GLU A 1 312 ? -23.263 1.572 -3.141 1.00 32.84 312 GLU A CA 1
ATOM 2503 C C . GLU A 1 312 ? -24.066 1.345 -1.820 1.00 32.84 312 GLU A C 1
ATOM 2505 O O . GLU A 1 312 ? -24.609 0.266 -1.610 1.00 32.84 312 GLU A O 1
ATOM 2510 N N . VAL A 1 313 ? -24.223 2.423 -1.029 1.00 24.67 313 VAL A N 1
ATOM 2511 C CA . VAL A 1 313 ? -25.368 2.804 -0.149 1.00 24.67 313 VAL A CA 1
ATOM 2512 C C . VAL A 1 313 ? -25.652 2.070 1.184 1.00 24.67 313 VAL A C 1
ATOM 2514 O O . VAL A 1 313 ? -25.789 0.858 1.286 1.00 24.67 313 VAL A O 1
ATOM 2517 N N . LYS A 1 314 ? -25.826 2.916 2.219 1.00 28.98 314 LYS A N 1
ATOM 2518 C CA . LYS A 1 314 ? -26.314 2.649 3.585 1.00 28.98 314 LYS A CA 1
ATOM 2519 C C . LYS A 1 314 ? -27.687 1.966 3.635 1.00 28.98 314 LYS A C 1
ATOM 2521 O O . LYS A 1 314 ? -28.603 2.380 2.932 1.00 28.98 314 LYS A O 1
ATOM 2526 N N . MET A 1 315 ? -27.890 1.149 4.669 1.00 22.55 315 MET A N 1
ATOM 2527 C CA . MET A 1 315 ? -29.168 1.097 5.385 1.00 22.55 315 MET A CA 1
ATOM 2528 C C . MET A 1 315 ? -28.927 0.892 6.887 1.00 22.55 315 MET A C 1
ATOM 2530 O O . MET A 1 315 ? -28.312 -0.092 7.291 1.00 22.55 315 MET A O 1
ATOM 2534 N N . ASP A 1 316 ? -29.395 1.853 7.688 1.00 26.02 316 ASP A N 1
ATOM 2535 C CA . ASP A 1 316 ? -29.609 1.706 9.129 1.00 26.02 316 ASP A CA 1
ATOM 2536 C C . ASP A 1 316 ? -30.810 0.787 9.373 1.00 26.02 316 ASP A C 1
ATOM 2538 O O . ASP A 1 316 ? -31.845 0.929 8.719 1.00 26.02 316 ASP A O 1
ATOM 2542 N N . LEU A 1 317 ? -30.699 -0.073 10.382 1.00 25.06 317 LEU A N 1
ATOM 2543 C CA . LEU A 1 317 ? -31.832 -0.615 11.128 1.00 25.06 317 LEU A CA 1
ATOM 2544 C C . LEU A 1 317 ? -31.408 -0.718 12.598 1.00 25.06 317 LEU A C 1
ATOM 2546 O O . LEU A 1 317 ? -30.709 -1.643 13.003 1.00 25.06 317 LEU A O 1
ATOM 2550 N N . ALA A 1 318 ? -31.810 0.286 13.375 1.00 27.23 318 ALA A N 1
ATOM 2551 C CA . ALA A 1 318 ? -31.858 0.235 14.829 1.00 27.23 318 ALA A CA 1
ATOM 2552 C C . ALA A 1 318 ? -33.184 -0.392 15.262 1.00 27.23 318 ALA A C 1
ATOM 2554 O O . ALA A 1 318 ? -34.197 -0.007 14.696 1.00 27.23 318 ALA A O 1
ATOM 2555 N N . PHE A 1 319 ? -33.156 -1.277 16.262 1.00 27.05 319 PHE A N 1
ATOM 2556 C CA . PHE A 1 319 ? -34.160 -1.535 17.316 1.00 27.05 319 PHE A CA 1
ATOM 2557 C C . PHE A 1 319 ? -33.502 -2.550 18.286 1.00 27.05 319 PHE A C 1
ATOM 2559 O O . PHE A 1 319 ? -32.741 -3.391 17.818 1.00 27.05 319 PHE A O 1
ATOM 2566 N N . VAL A 1 320 ? -33.690 -2.611 19.605 1.00 26.59 320 VAL A N 1
ATOM 2567 C CA . VAL A 1 320 ? -34.408 -1.864 20.649 1.00 26.59 320 VAL A CA 1
ATOM 2568 C C . VAL A 1 320 ? -33.733 -2.282 21.963 1.00 26.59 320 VAL A C 1
ATOM 2570 O O . VAL A 1 320 ? -33.240 -3.403 22.076 1.00 26.59 320 VAL A O 1
ATOM 2573 N N . ASP A 1 321 ? -33.680 -1.338 22.893 1.00 35.16 321 ASP A N 1
ATOM 2574 C CA . ASP A 1 321 ? -33.595 -1.451 24.351 1.00 35.16 321 ASP A CA 1
ATOM 2575 C C . ASP A 1 321 ? -33.703 -2.866 24.948 1.00 35.16 321 ASP A C 1
ATOM 2577 O O . ASP A 1 321 ? -34.693 -3.553 24.736 1.00 35.16 321 ASP A O 1
ATOM 2581 N N . ASP A 1 322 ? -32.730 -3.243 25.783 1.00 33.38 322 ASP A N 1
ATOM 2582 C CA . ASP A 1 322 ? -32.951 -4.148 26.918 1.00 33.38 322 ASP A CA 1
ATOM 2583 C C . ASP A 1 322 ? -31.733 -4.112 27.845 1.00 3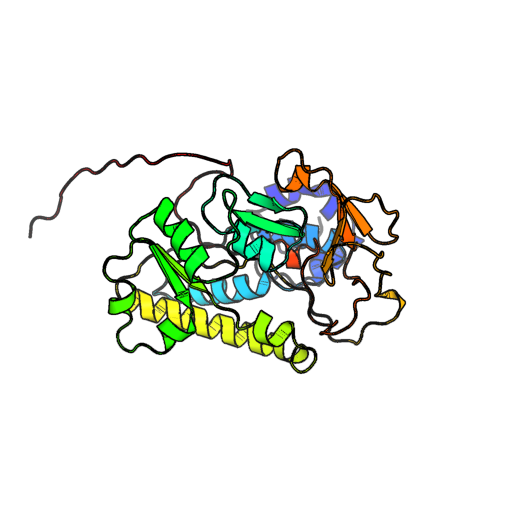3.38 322 ASP A C 1
ATOM 2585 O O . ASP A 1 322 ? -30.828 -4.920 27.701 1.00 33.38 322 ASP A O 1
ATOM 2589 N N . TYR A 1 323 ? -31.705 -3.168 28.792 1.00 31.80 323 TYR A N 1
ATOM 2590 C CA . TYR A 1 323 ? -31.207 -3.423 30.149 1.00 31.80 323 TYR A CA 1
ATOM 2591 C C . TYR A 1 323 ? -31.916 -2.470 31.114 1.00 31.80 323 TYR A C 1
ATOM 2593 O O . TYR A 1 323 ? -31.611 -1.282 31.204 1.00 31.80 323 TYR A O 1
ATOM 2601 N N . GLY A 1 324 ? -32.897 -3.025 31.825 1.00 35.66 324 GLY A N 1
ATOM 2602 C CA . GLY A 1 324 ? -33.212 -2.579 33.171 1.00 35.66 324 GLY A CA 1
ATOM 2603 C C . GLY A 1 324 ? -32.076 -2.957 34.125 1.00 35.66 324 GLY A C 1
ATOM 2604 O O . GLY A 1 324 ? -31.453 -4.008 33.952 1.00 35.66 324 GLY A O 1
ATOM 2605 N N . PHE A 1 325 ? -31.918 -2.100 35.138 1.00 36.69 325 PHE A N 1
ATOM 2606 C CA . PHE A 1 325 ? -30.904 -2.033 36.202 1.00 36.69 325 PHE A CA 1
ATOM 2607 C C . PHE A 1 325 ? -29.654 -1.209 35.891 1.00 36.69 325 PHE A C 1
ATOM 2609 O O . PHE A 1 325 ? -28.803 -1.647 35.089 1.00 36.69 325 PHE A O 1
#

pLDDT: mean 79.22, std 18.04, range [22.27, 97.81]

Radius of gyration: 21.45 Å; chains: 1; bounding box: 58×57×63 Å

Sequence (325 aa):
MVDLRIDKKYKNVITQHINFFGTKDRIQKFFALEIEHFYENLIKIGIMSVICNVANTSFEVGMALFEMLQADEKCKEVNFPSMQSMLPSSTRLGMSASLPRTRIEMNEEFKTLVDGKERHDLKSREEVLKTHNKNSKAIRFDEVKSINDARKIIKGQEVVYMYHDQIDARGDKLVTENEVFVACEEAIAEIYAMIKRLSSANTTRFIITADHGFIYKKEKLSASDKITAPKDSLKGRRYIISEYDFAIEGTYKIPLGTIFRNQDRRNVYLPIGTDVFSIAGGGNNFVHGGSSLQEMIVAVDEKSLLEIFRHEVKMDLAFVDDYGF

Foldseek 3Di:
DPPLVDDPVQVVLCVVVVVQVVDPQSSVQLVVLVDPDDDNVVSVVSSQCSVLVHNDADVVLVVVLQVVLVPDPVNPPRDKDKAWAFFLLDQQRLVLVPQDAQFWDADPVRAIDGNRHGQPDQVSSQVSNCVVPVLEHEEELVVCVPDPQNLVVCPSHPYYHYDDCQQVVQCFAAVRVVCNVVSSVVVSVSVSVVVVVVVVSVDNDDKDKDSWFKAADPDDDDPVLEWEDDPPFDDFFFKTKDLDDDDTPQWDKDQVCVRRVHPRNIIMIGGRRRGTYDDPDTHNRIGGRHPDCRGIIMIIGDDDDDDPDRDDDDDDDDDDDDDDD

Secondary structure (DSSP, 8-state):
-------GGGHHHHHHTHHHHT-HHHHHHHHTT---S--HHHHHHHHHHHHTT----SHHHHHHHHHHHHT-TT--S----EEEPPSS--HHHHHHHTS--S-EEE-TT--EEETTEE--SHHHHHHHHHHH-TTEEEEEHHHHHH-S-THHHHTT-SEEEEE--TTHHHHTSTTTGGGHHHHHHHHHHHHHHHHHHHHTTT--------S---EE-SSPP-STTEEEPPSSSEEETTEEEESS----TTEEEEEHHHHHTS----EEEEESTT-EEE-SSS-SSEE-SS--HHHHEEE----S---S-----------------